Protein AF-A0A9N9C0D6-F1 (afdb_monomer_lite)

Sequence (214 aa):
MVAKKFHIIDWKEDDIALFKKLLDPFISFIRFYEISRDEFYFYIRPYKKVIPENLYEDLMAYFMVNILNPRISRLPSRNRSIVRIDSIIIKGDNAAIISDWIEKRTTSSFSEKPLYQFILTYRATRDGFFNYNRFINKNSNGAILGLIKVANSEKIIGGYNPLGWKAVNNYNDNYAFNNHGSFGAPSPSGFSFGANNNHAFNNRGPSFAMGAYL

Secondary structure (DSSP, 8-state):
-------GGG--HHHHHHHHHHHHHHHTT--GGGS-HHHIIIIIGGGTTTS-HHHHHHHHHHHHS-----SSPPPPPS-------S-SS--HHHHHHHHHHHTT--SS---SS-SS-------HHHH-SS-HHHHHHHHSSS-EEEEEEPTTSS-EEEEEESS---B---TTGGGS-----------TT-EEE--S--EEETTTEEEETTTEE-

pLDDT: mean 72.97, std 19.36, range [32.03, 95.25]

Organism: NCBI:txid1348616

Foldseek 3Di:
DDPPPDQPVPDDPVRLVVVLVVCVVVPVVDQLVVDALVCCVPPVLSNCSSDDVLVNVLSCCCNPVVPLARPDDGDQDPPLPFPDDPDPLDTQLVQQVVQCLVVVNDDRQRDSGHPDHDHDQDDCVVHNVQPQVSQCVRFVAAKDWDWDQDPPDSAIETEIDGGTEDADPDPVVQPPDADDDQRDDDDPRRYHYAAGDWYQYNPFGIDGDPDRTD

Structure (mmCIF, N/CA/C/O backbone):
data_AF-A0A9N9C0D6-F1
#
_entry.id   AF-A0A9N9C0D6-F1
#
loop_
_atom_site.group_PDB
_atom_site.id
_atom_site.type_symbol
_atom_site.label_atom_id
_atom_site.label_alt_id
_atom_site.label_comp_id
_atom_site.label_asym_id
_atom_site.label_entity_id
_atom_site.label_seq_id
_atom_site.pdbx_PDB_ins_code
_atom_site.Cartn_x
_atom_site.Cartn_y
_atom_site.Cartn_z
_atom_site.occupancy
_atom_site.B_iso_or_equiv
_atom_site.auth_seq_id
_atom_site.auth_comp_id
_atom_site.auth_asym_id
_atom_site.auth_atom_id
_atom_site.pdbx_PDB_model_num
ATOM 1 N N . MET A 1 1 ? -38.924 14.453 15.115 1.00 33.59 1 MET A N 1
ATOM 2 C CA . MET A 1 1 ? -38.539 13.521 16.197 1.00 33.59 1 MET A CA 1
ATOM 3 C C . MET A 1 1 ? -37.040 13.689 16.413 1.00 33.59 1 MET A C 1
ATOM 5 O O . MET A 1 1 ? -36.270 13.295 15.550 1.00 33.59 1 MET A O 1
ATOM 9 N N . VAL A 1 2 ? -36.621 14.404 17.459 1.00 32.03 2 VAL A N 1
ATOM 10 C CA . VAL A 1 2 ? -35.190 14.606 17.750 1.00 32.03 2 VAL A CA 1
ATOM 11 C C . VAL A 1 2 ? -34.680 13.309 18.371 1.00 32.03 2 VAL A C 1
ATOM 13 O O . VAL A 1 2 ? -35.143 12.927 19.444 1.00 32.03 2 VAL A O 1
ATOM 16 N N . ALA A 1 3 ? -33.785 12.599 17.684 1.00 37.09 3 ALA A N 1
ATOM 17 C CA . ALA A 1 3 ? -33.127 11.434 18.259 1.00 37.09 3 ALA A CA 1
ATOM 18 C C . ALA A 1 3 ? -32.342 11.891 19.497 1.00 37.09 3 ALA A C 1
ATOM 20 O O . ALA A 1 3 ? -31.404 12.683 19.385 1.00 37.09 3 ALA A O 1
ATOM 21 N N . LYS A 1 4 ? -32.744 11.430 20.686 1.00 43.16 4 LYS A N 1
ATOM 22 C CA . LYS A 1 4 ? -31.932 11.581 21.896 1.00 43.16 4 LYS A CA 1
ATOM 23 C C . LYS A 1 4 ? -30.574 10.935 21.613 1.00 43.16 4 LYS A C 1
ATOM 25 O O . LYS A 1 4 ? -30.507 9.738 21.345 1.00 43.16 4 LYS A O 1
ATOM 30 N N . LYS A 1 5 ? -29.497 11.723 21.654 1.00 52.62 5 LYS A N 1
ATOM 31 C CA . LYS A 1 5 ? -28.135 11.185 21.741 1.00 52.62 5 LYS A CA 1
ATOM 32 C C . LYS A 1 5 ? -28.019 10.515 23.107 1.00 52.62 5 LYS A C 1
ATOM 34 O O . LYS A 1 5 ? -27.862 11.197 24.111 1.00 52.62 5 LYS A O 1
ATOM 39 N N . PHE A 1 6 ? -28.172 9.197 23.149 1.00 55.91 6 PHE A N 1
ATOM 40 C CA . PHE A 1 6 ? -27.895 8.426 24.353 1.00 55.91 6 PHE A CA 1
ATOM 41 C C . PHE A 1 6 ? -26.380 8.398 24.552 1.00 55.91 6 PHE A C 1
ATOM 43 O O . PHE A 1 6 ? -25.651 7.876 23.708 1.00 55.91 6 PHE A O 1
ATOM 50 N N . HIS A 1 7 ? -25.902 9.012 25.633 1.00 68.25 7 HIS A N 1
ATOM 51 C CA . HIS A 1 7 ? -24.505 8.923 26.027 1.00 68.25 7 HIS A CA 1
ATOM 52 C C . HIS A 1 7 ? -24.311 7.635 26.828 1.00 68.25 7 HIS A C 1
ATOM 54 O O . HIS A 1 7 ? -25.059 7.354 27.757 1.00 68.25 7 HIS A O 1
ATOM 60 N N . ILE A 1 8 ? -23.277 6.857 26.503 1.00 72.81 8 ILE A N 1
ATOM 61 C CA . ILE A 1 8 ? -22.935 5.613 27.220 1.00 72.81 8 ILE A CA 1
ATOM 62 C C . ILE A 1 8 ? -22.661 5.816 28.722 1.00 72.81 8 ILE A C 1
ATOM 64 O O . ILE A 1 8 ? -22.655 4.863 29.493 1.00 72.81 8 ILE A O 1
ATOM 68 N N . ILE A 1 9 ? -22.442 7.064 29.145 1.00 73.12 9 ILE A N 1
ATOM 69 C CA . ILE A 1 9 ? -22.280 7.457 30.550 1.00 73.12 9 ILE A CA 1
ATOM 70 C C . ILE A 1 9 ? -23.573 7.206 31.346 1.00 73.12 9 ILE A C 1
ATOM 72 O O . ILE A 1 9 ? -23.499 6.930 32.539 1.00 73.12 9 ILE A O 1
ATOM 76 N N . ASP A 1 10 ? -24.731 7.227 30.681 1.00 83.88 10 ASP A N 1
ATOM 77 C CA . ASP A 1 10 ? -26.046 7.059 31.307 1.00 83.88 10 ASP A CA 1
ATOM 78 C C . ASP A 1 10 ? -26.495 5.586 31.380 1.00 83.88 10 ASP A C 1
ATOM 80 O O . ASP A 1 10 ? -27.598 5.293 31.843 1.00 83.88 10 ASP A O 1
ATOM 84 N N . TRP A 1 11 ? -25.680 4.649 30.881 1.00 84.94 11 TRP A N 1
ATOM 85 C CA . TRP A 1 11 ? -26.028 3.227 30.816 1.00 84.94 11 TRP A CA 1
ATOM 86 C C . TRP A 1 11 ? -25.729 2.516 32.134 1.00 84.94 11 TRP A C 1
ATOM 88 O O . TRP A 1 11 ? -24.676 2.726 32.743 1.00 84.94 11 TRP A O 1
ATOM 98 N N . LYS A 1 12 ? -26.635 1.626 32.555 1.00 90.50 12 LYS A N 1
ATOM 99 C CA . LYS A 1 12 ? -26.401 0.761 33.717 1.00 90.50 12 LYS A CA 1
ATOM 100 C C . LYS A 1 12 ? -25.392 -0.333 33.365 1.00 90.50 12 LYS A C 1
ATOM 102 O O . LYS A 1 12 ? -25.160 -0.630 32.193 1.00 90.50 12 LYS A O 1
ATOM 107 N N . GLU A 1 13 ? -24.806 -0.965 34.380 1.00 91.19 13 GLU A N 1
ATOM 108 C CA . GLU A 1 13 ? -23.853 -2.066 34.169 1.00 91.19 13 GLU A CA 1
ATOM 109 C C . GLU A 1 13 ? -24.461 -3.215 33.354 1.00 91.19 13 GLU A C 1
ATOM 111 O O . GLU A 1 13 ? -23.807 -3.719 32.440 1.00 91.19 13 GLU A O 1
ATOM 116 N N . ASP A 1 14 ? -25.732 -3.548 33.601 1.00 92.44 14 ASP A N 1
ATOM 117 C CA . ASP A 1 14 ? -26.467 -4.570 32.846 1.00 92.44 14 ASP A CA 1
ATOM 118 C C . ASP A 1 14 ? -26.608 -4.212 31.359 1.00 92.44 14 ASP A C 1
ATOM 120 O O . ASP A 1 14 ? -26.429 -5.070 30.492 1.00 92.44 14 ASP A O 1
ATOM 124 N N . ASP A 1 15 ? -26.863 -2.937 31.045 1.00 92.38 15 ASP A N 1
ATOM 125 C CA . ASP A 1 15 ? -26.981 -2.453 29.665 1.00 92.38 15 ASP A CA 1
ATOM 126 C C . ASP A 1 15 ? -25.631 -2.551 28.938 1.00 92.38 15 ASP A C 1
ATOM 128 O O . ASP A 1 15 ? -25.555 -2.996 27.790 1.00 92.38 15 ASP A O 1
ATOM 132 N N . ILE A 1 16 ? -24.541 -2.188 29.626 1.00 91.62 16 ILE A N 1
ATOM 133 C CA . ILE A 1 16 ? -23.172 -2.307 29.104 1.00 91.62 16 ILE A CA 1
ATOM 134 C C . ILE A 1 16 ? -22.826 -3.778 28.853 1.00 91.62 16 ILE A C 1
ATOM 136 O O . ILE A 1 16 ? -22.275 -4.105 27.798 1.00 91.62 16 ILE A O 1
ATOM 140 N N . ALA A 1 17 ? -23.154 -4.671 29.790 1.00 93.50 17 ALA A N 1
ATOM 141 C CA . ALA A 1 17 ? -22.897 -6.103 29.666 1.00 93.50 17 ALA A CA 1
ATOM 142 C C . ALA A 1 17 ? -23.685 -6.725 28.502 1.00 93.50 17 ALA A C 1
ATOM 144 O O . ALA A 1 17 ? -23.120 -7.478 27.701 1.00 93.50 17 ALA A O 1
ATOM 145 N N . LEU A 1 18 ? -24.965 -6.366 28.364 1.00 94.56 18 LEU A N 1
ATOM 146 C CA . LEU A 1 18 ? -25.809 -6.801 27.255 1.00 94.56 18 LEU A CA 1
ATOM 147 C C . LEU A 1 18 ? -25.247 -6.321 25.914 1.00 94.56 18 LEU A C 1
ATOM 149 O O . LEU A 1 18 ? -25.089 -7.118 24.989 1.00 94.56 18 LEU A O 1
ATOM 153 N N . PHE A 1 19 ? -24.894 -5.040 25.812 1.00 93.75 19 PHE A N 1
ATOM 154 C CA . PHE A 1 19 ? -24.349 -4.482 24.580 1.00 93.75 19 PHE A CA 1
ATOM 155 C C . PHE A 1 19 ? -22.998 -5.097 24.211 1.00 93.75 19 PHE A C 1
ATOM 157 O O . PHE A 1 19 ? -22.776 -5.432 23.050 1.00 93.75 19 PHE A O 1
ATOM 164 N N . LYS A 1 20 ? -22.121 -5.330 25.193 1.00 94.12 20 LYS A N 1
ATOM 165 C CA . LYS A 1 20 ? -20.852 -6.037 24.988 1.00 94.12 20 LYS A CA 1
ATOM 166 C C . LYS A 1 20 ? -21.072 -7.425 24.398 1.00 94.12 20 LYS A C 1
ATOM 168 O O . LYS A 1 20 ? -20.448 -7.758 23.397 1.00 94.12 20 LYS A O 1
ATOM 173 N N . LYS A 1 21 ? -22.006 -8.197 24.959 1.00 95.25 21 LYS A N 1
ATOM 174 C CA . LYS A 1 21 ? -22.367 -9.526 24.447 1.00 95.25 21 LYS A CA 1
ATOM 175 C C . LYS A 1 21 ? -22.903 -9.474 23.012 1.00 95.25 21 LYS A C 1
ATOM 177 O O . LYS A 1 21 ? -22.619 -10.372 22.228 1.00 95.25 21 LYS A O 1
ATOM 182 N N . LEU A 1 22 ? -23.677 -8.442 22.673 1.00 95.19 22 LEU A N 1
ATOM 183 C CA . LEU A 1 22 ? -24.216 -8.256 21.324 1.00 95.19 22 LEU A CA 1
ATOM 184 C C . LEU A 1 22 ? -23.149 -7.821 20.315 1.00 95.19 22 LEU A C 1
ATOM 186 O O . LEU A 1 22 ? -23.219 -8.229 19.160 1.00 95.19 22 LEU A O 1
ATOM 190 N N . LEU A 1 23 ? -22.182 -7.000 20.731 1.00 93.44 23 LEU A N 1
ATOM 191 C CA . LEU A 1 23 ? -21.136 -6.477 19.856 1.00 93.44 23 LEU A CA 1
ATOM 192 C C . LEU A 1 23 ? -20.034 -7.506 19.581 1.00 93.44 23 LEU A C 1
ATOM 194 O O . LEU A 1 23 ? -19.507 -7.521 18.472 1.00 93.44 23 LEU A O 1
ATOM 198 N N . ASP A 1 24 ? -19.703 -8.356 20.558 1.00 91.62 24 ASP A N 1
ATOM 199 C CA . ASP A 1 24 ? -18.562 -9.284 20.522 1.00 91.62 24 ASP A CA 1
ATOM 200 C C . ASP A 1 24 ? -18.429 -10.090 19.209 1.00 91.62 24 ASP A C 1
ATOM 202 O O . ASP A 1 24 ? -17.358 -10.036 18.595 1.00 91.62 24 ASP A O 1
ATOM 206 N N . PRO A 1 25 ? -19.499 -10.710 18.659 1.00 93.88 25 PRO A N 1
ATOM 207 C CA . PRO A 1 25 ? -19.409 -11.458 17.401 1.00 93.88 25 PRO A CA 1
ATOM 208 C C . PRO A 1 25 ? -19.059 -10.587 16.189 1.00 93.88 25 PRO A C 1
ATOM 210 O O . PRO A 1 25 ? -18.582 -11.097 15.177 1.00 93.88 25 PRO A O 1
ATOM 213 N N . PHE A 1 26 ? -19.314 -9.279 16.265 1.00 91.94 26 PHE A N 1
ATOM 214 C CA . PHE A 1 26 ? -19.109 -8.336 15.170 1.00 91.94 26 PHE A CA 1
ATOM 215 C C . PHE A 1 26 ? -17.749 -7.641 15.215 1.00 91.94 26 PHE A C 1
ATOM 217 O O . PHE A 1 26 ? -17.306 -7.134 14.184 1.00 91.94 26 PHE A O 1
ATOM 224 N N . ILE A 1 27 ? -17.069 -7.633 16.368 1.00 90.25 27 ILE A N 1
ATOM 225 C CA . ILE A 1 27 ? -15.804 -6.906 16.568 1.00 90.25 27 ILE A CA 1
ATOM 226 C C . ILE A 1 27 ? -14.760 -7.307 15.526 1.00 90.25 27 ILE A C 1
ATOM 228 O O . ILE A 1 27 ? -14.128 -6.444 14.918 1.00 90.25 27 ILE A O 1
ATOM 232 N N . SER A 1 28 ? -14.633 -8.606 15.256 1.00 87.56 28 SER A N 1
ATOM 233 C CA . SER A 1 28 ? -13.674 -9.155 14.292 1.00 87.56 28 SER A CA 1
ATOM 234 C C . SER A 1 28 ? -13.950 -8.769 12.834 1.00 87.56 28 SER A C 1
ATOM 236 O O . SER A 1 28 ? -13.087 -8.981 11.987 1.00 87.56 28 SER A O 1
ATOM 238 N N . PHE A 1 29 ? -15.117 -8.193 12.520 1.00 86.88 29 PHE A N 1
ATOM 239 C CA . PHE A 1 29 ? -15.499 -7.760 11.170 1.00 86.88 29 PHE A CA 1
ATOM 240 C C . PHE A 1 29 ? -15.396 -6.239 10.956 1.00 86.88 29 PHE A C 1
ATOM 242 O O . PHE A 1 29 ? -15.560 -5.760 9.819 1.00 86.88 29 PHE A O 1
ATOM 249 N N . ILE A 1 30 ? -15.125 -5.478 12.023 1.00 88.88 30 ILE A N 1
ATOM 250 C CA . ILE A 1 30 ? -14.995 -4.019 11.997 1.00 88.88 30 ILE A CA 1
ATOM 251 C C . ILE A 1 30 ? -13.554 -3.640 11.637 1.00 88.88 30 ILE A C 1
ATOM 253 O O . ILE A 1 30 ? -12.586 -4.081 12.252 1.00 88.88 30 ILE A O 1
ATOM 257 N N . ARG A 1 31 ? -13.398 -2.774 10.633 1.00 87.38 31 ARG A N 1
ATOM 258 C CA . ARG A 1 31 ? -12.103 -2.212 10.222 1.00 87.38 31 ARG A CA 1
ATOM 259 C C . ARG A 1 31 ? -11.783 -0.979 11.048 1.00 87.38 31 ARG A C 1
ATOM 261 O O . ARG A 1 31 ? -11.834 0.138 10.549 1.00 87.38 31 ARG A O 1
ATOM 268 N N . PHE A 1 32 ? -11.470 -1.179 12.324 1.00 89.06 32 PHE A N 1
ATOM 269 C CA . PHE A 1 32 ? -11.226 -0.061 13.236 1.00 89.06 32 PHE A CA 1
ATOM 270 C C . PHE A 1 32 ? -10.137 0.898 12.737 1.00 89.06 32 PHE A C 1
ATOM 272 O O . PHE A 1 32 ? -10.256 2.100 12.921 1.00 89.06 32 PHE A O 1
ATOM 279 N N . TYR A 1 33 ? -9.116 0.382 12.050 1.00 84.31 33 TYR A N 1
ATOM 280 C CA . TYR A 1 33 ? -7.992 1.172 11.540 1.00 84.31 33 TYR A CA 1
ATOM 281 C C . TYR A 1 33 ? -8.287 1.992 10.272 1.00 84.31 33 TYR A C 1
ATOM 283 O O . TYR A 1 33 ? -7.439 2.791 9.875 1.00 84.31 33 TYR A O 1
ATOM 291 N N . GLU A 1 34 ? -9.443 1.785 9.634 1.00 82.88 34 GLU A N 1
ATOM 292 C CA . GLU A 1 34 ? -9.929 2.598 8.502 1.00 82.88 34 GLU A CA 1
ATOM 293 C C . GLU A 1 34 ? -10.809 3.764 8.955 1.00 82.88 34 GLU A C 1
ATOM 295 O O . GLU A 1 34 ? -11.150 4.635 8.159 1.00 82.88 34 GLU A O 1
ATOM 300 N N . ILE A 1 35 ? -11.186 3.781 10.231 1.00 86.81 35 ILE A N 1
ATOM 301 C CA . ILE A 1 35 ? -11.983 4.853 10.810 1.00 86.81 35 ILE A CA 1
ATOM 302 C C . ILE A 1 35 ? -11.080 6.075 11.003 1.00 86.81 35 ILE A C 1
ATOM 304 O O . ILE A 1 35 ? -9.899 5.939 11.329 1.00 86.81 35 ILE A O 1
ATOM 308 N N . SER A 1 36 ? -11.603 7.280 10.775 1.00 83.88 36 SER A N 1
ATOM 309 C CA . SER A 1 36 ? -10.823 8.505 10.976 1.00 83.88 36 SER A CA 1
ATOM 310 C C . SER A 1 36 ? -10.518 8.754 12.461 1.00 83.88 36 SER A C 1
ATOM 312 O O . SER A 1 36 ? -11.202 8.246 13.351 1.00 83.88 36 SER A O 1
ATOM 314 N N . ARG A 1 37 ? -9.496 9.574 12.756 1.00 85.62 37 ARG A N 1
ATOM 315 C CA . ARG A 1 37 ? -9.179 9.979 14.142 1.00 85.62 37 ARG A CA 1
ATOM 316 C C . ARG A 1 37 ? -10.370 10.644 14.831 1.00 85.62 37 ARG A C 1
ATOM 318 O O . ARG A 1 37 ? -10.623 10.357 15.999 1.00 85.62 37 ARG A O 1
ATOM 325 N N . ASP A 1 38 ? -11.099 11.488 14.106 1.00 85.69 38 ASP A N 1
ATOM 326 C CA . ASP A 1 38 ? -12.261 12.202 14.633 1.00 85.69 38 ASP A CA 1
ATOM 327 C C . ASP A 1 38 ? -13.384 11.221 14.972 1.00 85.69 38 ASP A C 1
ATOM 329 O O . ASP A 1 38 ? -13.923 11.240 16.078 1.00 85.69 38 ASP A O 1
ATOM 333 N N . GLU A 1 39 ? -13.688 10.295 14.063 1.00 89.38 39 GLU A N 1
ATOM 334 C CA . GLU A 1 39 ? -14.694 9.264 14.308 1.00 89.38 39 GLU A CA 1
ATOM 335 C C . GLU A 1 39 ? -14.291 8.326 15.448 1.00 89.38 39 GLU A C 1
ATOM 337 O O . GLU A 1 39 ? -15.125 7.987 16.289 1.00 89.38 39 GLU A O 1
ATOM 342 N N . PHE A 1 40 ? -13.015 7.942 15.538 1.00 91.94 40 PHE A N 1
ATOM 343 C CA . PHE A 1 40 ? -12.518 7.187 16.682 1.00 91.94 40 PHE A CA 1
ATOM 344 C C . PHE A 1 40 ? -12.749 7.960 17.987 1.00 91.94 40 PHE A C 1
ATOM 346 O O . PHE A 1 40 ? -13.308 7.409 18.937 1.00 91.94 40 PHE A O 1
ATOM 353 N N . TYR A 1 41 ? -12.370 9.239 18.032 1.00 90.31 41 TYR A N 1
ATOM 354 C CA . TYR A 1 41 ? -12.479 10.067 19.231 1.00 90.31 41 TYR A CA 1
ATOM 355 C C . TYR A 1 41 ? -13.931 10.275 19.677 1.00 90.31 41 TYR A C 1
ATOM 357 O O . TYR A 1 41 ? -14.232 10.154 20.868 1.00 90.31 41 TYR A O 1
ATOM 365 N N . PHE A 1 42 ? -14.835 10.566 18.741 1.00 89.81 42 PHE A N 1
ATOM 366 C CA . PHE A 1 42 ? -16.227 10.885 19.058 1.00 89.81 42 PHE A CA 1
ATOM 367 C C . PHE A 1 42 ? -17.133 9.658 19.182 1.00 89.81 42 PHE A C 1
ATOM 369 O O . PHE A 1 42 ? -18.081 9.699 19.968 1.00 89.81 42 PHE A O 1
ATOM 376 N N . TYR A 1 43 ? -16.865 8.575 18.446 1.00 90.38 43 TYR A N 1
ATOM 377 C CA . TYR A 1 43 ? -17.802 7.452 18.321 1.00 90.38 43 TYR A CA 1
ATOM 378 C C . TYR A 1 43 ? -17.285 6.120 18.856 1.00 90.38 43 TYR A C 1
ATOM 380 O O . TYR A 1 43 ? -18.109 5.278 19.193 1.00 90.38 43 TYR A O 1
ATOM 388 N N . ILE A 1 44 ? -15.971 5.910 18.978 1.00 92.12 44 ILE A N 1
ATOM 389 C CA . ILE A 1 44 ? -15.415 4.630 19.462 1.00 92.12 44 ILE A CA 1
ATOM 390 C C . ILE A 1 44 ? -14.876 4.763 20.879 1.00 92.12 44 ILE A C 1
ATOM 392 O O . ILE A 1 44 ? -15.236 3.979 21.754 1.00 92.12 44 ILE A O 1
ATOM 396 N N . ARG A 1 45 ? -14.058 5.789 21.129 1.00 92.12 45 ARG A N 1
ATOM 397 C CA . ARG A 1 45 ? -13.426 6.059 22.425 1.00 92.12 45 ARG A CA 1
ATOM 398 C C . ARG A 1 45 ? -14.413 6.049 23.606 1.00 92.12 45 ARG A C 1
ATOM 400 O O . ARG A 1 45 ? -14.068 5.461 24.632 1.00 92.12 45 ARG A O 1
ATOM 407 N N . PRO A 1 46 ? -15.637 6.617 23.511 1.00 91.62 46 PRO A N 1
ATOM 408 C CA . PRO A 1 46 ? -16.600 6.555 24.614 1.00 91.62 46 PRO A CA 1
ATOM 409 C C . PRO A 1 46 ? -16.983 5.122 25.019 1.00 91.62 46 PRO A C 1
ATOM 411 O O . PRO A 1 46 ? -17.308 4.877 26.177 1.00 91.62 46 PRO A O 1
ATOM 414 N N . TYR A 1 47 ? -16.890 4.161 24.097 1.00 90.88 47 TYR A N 1
ATOM 415 C CA . TYR A 1 47 ? -17.279 2.764 24.288 1.00 90.88 47 TYR A CA 1
ATOM 416 C C . TYR A 1 47 ? -16.149 1.876 24.830 1.00 90.88 47 TYR A C 1
ATOM 418 O O . TYR A 1 47 ? -16.231 0.653 24.707 1.00 90.88 47 TYR A O 1
ATOM 426 N N . LYS A 1 48 ? -15.125 2.451 25.490 1.00 92.00 48 LYS A N 1
ATOM 427 C CA . LYS A 1 48 ? -14.004 1.701 26.100 1.00 92.00 48 LYS A CA 1
ATOM 428 C C . LYS A 1 48 ? -14.466 0.462 26.878 1.00 92.00 48 LYS A C 1
ATOM 430 O O . LYS A 1 48 ? -13.898 -0.605 26.712 1.00 92.00 48 LYS A O 1
ATOM 435 N N . LYS A 1 49 ? -15.519 0.588 27.695 1.00 91.06 49 LYS A N 1
ATOM 436 C CA . LYS A 1 49 ? -16.023 -0.501 28.560 1.00 91.06 49 LYS A CA 1
ATOM 437 C C . LYS A 1 49 ? -16.560 -1.721 27.790 1.00 91.06 49 LYS A C 1
ATOM 439 O O . LYS A 1 49 ? -16.683 -2.804 28.357 1.00 91.06 49 LYS A O 1
ATOM 444 N N . VAL A 1 50 ? -16.915 -1.534 26.521 1.00 92.81 50 VAL A N 1
ATOM 445 C CA . VAL A 1 50 ? -17.545 -2.544 25.660 1.00 92.81 50 VAL A CA 1
ATOM 446 C C . VAL A 1 50 ? -16.491 -3.251 24.807 1.00 92.81 50 VAL A C 1
ATOM 448 O O . VAL A 1 50 ? -16.576 -4.456 24.587 1.00 92.81 50 VAL A O 1
ATOM 451 N N . ILE A 1 51 ? -15.484 -2.510 24.347 1.00 92.12 51 ILE A N 1
ATOM 452 C CA . ILE A 1 51 ? -14.420 -3.008 23.472 1.00 92.12 51 ILE A CA 1
ATOM 453 C C . ILE A 1 51 ? -13.431 -3.861 24.296 1.00 92.12 51 ILE A C 1
ATOM 455 O O . ILE A 1 51 ? -13.108 -3.490 25.423 1.00 92.12 51 ILE A O 1
ATOM 459 N N . PRO A 1 52 ? -12.932 -5.000 23.773 1.00 92.44 52 PRO A N 1
ATOM 460 C CA . PRO A 1 52 ? -11.862 -5.767 24.403 1.00 92.44 52 PRO A CA 1
ATOM 461 C C . PRO A 1 52 ? -10.657 -4.881 24.736 1.00 92.44 52 PRO A C 1
ATOM 463 O O . PRO A 1 52 ? -10.192 -4.129 23.882 1.00 92.44 52 PRO A O 1
ATOM 466 N N . GLU A 1 53 ? -10.141 -4.973 25.964 1.00 92.00 53 GLU A N 1
ATOM 467 C CA . GLU A 1 53 ? -9.109 -4.049 26.467 1.00 92.00 53 GLU A CA 1
ATOM 468 C C . GLU A 1 53 ? -7.851 -4.058 25.586 1.00 92.00 53 GLU A C 1
ATOM 470 O O . GLU A 1 53 ? -7.320 -3.006 25.247 1.00 92.00 53 GLU A O 1
ATOM 475 N N . ASN A 1 54 ? -7.417 -5.239 25.132 1.00 90.81 54 ASN A N 1
ATOM 476 C CA . ASN A 1 54 ? -6.275 -5.377 24.225 1.00 90.81 54 ASN A CA 1
ATOM 477 C C . ASN A 1 54 ? -6.478 -4.626 22.900 1.00 90.81 54 ASN A C 1
ATOM 479 O O . ASN A 1 54 ? -5.558 -3.975 22.416 1.00 90.81 54 ASN A O 1
ATOM 483 N N . LEU A 1 55 ? -7.683 -4.699 22.332 1.00 91.62 55 LEU A N 1
ATOM 484 C CA . LEU A 1 55 ? -8.042 -3.979 21.119 1.00 91.62 55 LEU A CA 1
ATOM 485 C C . LEU A 1 55 ? -8.127 -2.480 21.372 1.00 91.62 55 LEU A C 1
ATOM 487 O O . LEU A 1 55 ? -7.621 -1.699 20.574 1.00 91.62 55 LEU A O 1
ATOM 491 N N . TYR A 1 56 ? -8.733 -2.068 22.480 1.00 92.75 56 TYR A N 1
ATOM 492 C CA . TYR A 1 56 ? -8.856 -0.657 22.810 1.00 92.75 56 TYR A CA 1
ATOM 493 C C . TYR A 1 56 ? -7.487 0.019 22.972 1.00 92.75 56 TYR A C 1
ATOM 495 O O . TYR A 1 56 ? -7.266 1.087 22.401 1.00 92.75 56 TYR A O 1
ATOM 503 N N . GLU A 1 57 ? -6.558 -0.608 23.696 1.00 90.56 57 GLU A N 1
ATOM 504 C CA . GLU A 1 57 ? -5.206 -0.075 23.895 1.00 90.56 57 GLU A CA 1
ATOM 505 C C . GLU A 1 57 ? -4.416 -0.003 22.575 1.00 90.56 57 GLU A C 1
ATOM 507 O O . GLU A 1 57 ? -3.768 1.008 22.295 1.00 90.56 57 GLU A O 1
ATOM 512 N N . ASP A 1 58 ? -4.548 -1.006 21.703 1.00 89.44 58 ASP A N 1
ATOM 513 C CA . ASP A 1 58 ? -3.965 -0.976 20.356 1.00 89.44 58 ASP A CA 1
ATOM 514 C C . ASP A 1 58 ? -4.532 0.170 19.495 1.00 89.44 58 ASP A C 1
ATOM 516 O O . ASP A 1 58 ? -3.787 0.851 18.783 1.00 89.44 58 ASP A O 1
ATOM 520 N N . LEU A 1 59 ? -5.847 0.414 19.553 1.00 90.75 59 LEU A N 1
ATOM 521 C CA . LEU A 1 59 ? -6.486 1.518 18.829 1.00 90.75 59 LEU A CA 1
ATOM 522 C C . LEU A 1 59 ? -6.066 2.879 19.382 1.00 90.75 59 LEU A C 1
ATOM 524 O O . LEU A 1 59 ? -5.791 3.799 18.613 1.00 90.75 59 LEU A O 1
ATOM 528 N N . MET A 1 60 ? -5.963 3.009 20.703 1.00 90.94 60 MET A N 1
ATOM 529 C CA . MET A 1 60 ? -5.453 4.216 21.347 1.00 90.94 60 MET A CA 1
ATOM 530 C C . MET A 1 60 ? -4.016 4.522 20.914 1.00 90.94 60 MET A C 1
ATOM 532 O O . MET A 1 60 ? -3.721 5.660 20.541 1.00 90.94 60 MET A O 1
ATOM 536 N N . ALA A 1 61 ? -3.141 3.515 20.899 1.00 87.44 61 ALA A N 1
ATOM 537 C CA . ALA A 1 61 ? -1.769 3.645 20.415 1.00 87.44 61 ALA A CA 1
ATOM 538 C C . ALA A 1 61 ? -1.719 4.093 18.943 1.00 87.44 61 ALA A C 1
ATOM 540 O O . ALA A 1 61 ? -0.960 5.002 18.593 1.00 87.44 61 ALA A O 1
ATOM 541 N N . TYR A 1 62 ? -2.567 3.509 18.093 1.00 85.62 62 TYR A N 1
ATOM 542 C CA . TYR A 1 62 ? -2.669 3.874 16.681 1.00 85.62 62 TYR A CA 1
ATOM 543 C C . TYR A 1 62 ? -3.151 5.319 16.477 1.00 85.62 62 TYR A C 1
ATOM 545 O O . TYR A 1 62 ? -2.511 6.088 15.760 1.00 85.62 62 TYR A O 1
ATOM 553 N N . PHE A 1 63 ? -4.251 5.719 17.120 1.00 86.88 63 PHE A N 1
ATOM 554 C CA . PHE A 1 63 ? -4.886 7.014 16.860 1.00 86.88 63 PHE A CA 1
ATOM 555 C C . PHE A 1 63 ? -4.253 8.197 17.601 1.00 86.88 63 PHE A C 1
ATOM 557 O O . PHE A 1 63 ? -4.253 9.300 17.054 1.00 86.88 63 PHE A O 1
ATOM 564 N N . MET A 1 64 ? -3.716 7.991 18.810 1.00 84.25 64 MET A N 1
ATOM 565 C CA . MET A 1 64 ? -3.186 9.079 19.650 1.00 84.25 64 MET A CA 1
ATOM 566 C C . MET A 1 64 ? -1.665 9.187 19.615 1.00 84.25 64 MET A C 1
ATOM 568 O O . MET A 1 64 ? -1.131 10.292 19.614 1.00 84.25 64 MET A O 1
ATOM 572 N N . VAL A 1 65 ? -0.964 8.051 19.585 1.00 79.00 65 VAL A N 1
ATOM 573 C CA . VAL A 1 65 ? 0.510 8.009 19.609 1.00 79.00 65 VAL A CA 1
ATOM 574 C C . VAL A 1 65 ? 1.085 7.841 18.197 1.00 79.00 65 VAL A C 1
ATOM 576 O O . VAL A 1 65 ? 2.283 8.005 17.989 1.00 79.00 65 VAL A O 1
ATOM 579 N N . ASN A 1 66 ? 0.231 7.566 17.202 1.00 70.44 66 ASN A N 1
ATOM 580 C CA . ASN A 1 66 ? 0.625 7.282 15.821 1.00 70.44 66 ASN A CA 1
ATOM 581 C C . ASN A 1 66 ? 1.569 6.068 15.722 1.00 70.44 66 ASN A C 1
ATOM 583 O O . ASN A 1 66 ? 2.448 6.018 14.860 1.00 70.44 66 ASN A O 1
ATOM 587 N N . ILE A 1 67 ? 1.396 5.084 16.615 1.00 70.88 67 ILE A N 1
ATOM 588 C CA . ILE A 1 67 ? 2.122 3.815 16.550 1.00 70.88 67 ILE A CA 1
ATOM 589 C C . ILE A 1 67 ? 1.509 2.993 15.418 1.00 70.88 67 ILE A C 1
ATOM 591 O O . ILE A 1 67 ? 0.387 2.501 15.510 1.00 70.88 67 ILE A O 1
ATOM 595 N N . LEU A 1 68 ? 2.263 2.849 14.332 1.00 61.72 68 LEU A N 1
ATOM 596 C CA . LEU A 1 68 ? 1.795 2.211 13.099 1.00 61.72 68 LEU A CA 1
ATOM 597 C C . LEU A 1 68 ? 1.812 0.675 13.152 1.00 61.72 68 LEU A C 1
ATOM 599 O O . LEU A 1 68 ? 1.334 0.045 12.213 1.00 61.72 68 LEU A O 1
ATOM 603 N N . ASN A 1 69 ? 2.313 0.091 14.251 1.00 62.72 69 ASN A N 1
ATOM 604 C CA . ASN A 1 69 ? 2.435 -1.351 14.500 1.00 62.72 69 ASN A CA 1
ATOM 605 C C . ASN A 1 69 ? 1.353 -1.856 15.472 1.00 62.72 69 ASN A C 1
ATOM 607 O O . ASN A 1 69 ? 1.675 -2.093 16.639 1.00 62.72 69 ASN A O 1
ATOM 611 N N . PRO A 1 70 ? 0.087 -2.024 15.044 1.00 63.88 70 PRO A N 1
ATOM 612 C CA . PRO A 1 70 ? -0.908 -2.667 15.891 1.00 63.88 70 PRO A CA 1
ATOM 613 C C . PRO A 1 70 ? -0.516 -4.125 16.153 1.00 63.88 70 PRO A C 1
ATOM 615 O O . PRO A 1 70 ? -0.010 -4.814 15.264 1.00 63.88 70 PRO A O 1
ATOM 618 N N . ARG A 1 71 ? -0.736 -4.595 17.383 1.00 63.38 71 ARG A N 1
ATOM 619 C CA . ARG A 1 71 ? -0.488 -5.989 17.778 1.00 63.38 71 ARG A CA 1
ATOM 620 C C . ARG A 1 71 ? -1.571 -6.907 17.210 1.00 63.38 71 ARG A C 1
ATOM 622 O O . ARG A 1 71 ? -1.326 -8.093 17.004 1.00 63.38 71 ARG A O 1
ATOM 629 N N . ILE A 1 72 ? -2.751 -6.355 16.929 1.00 67.75 72 ILE A N 1
ATOM 630 C CA . ILE A 1 72 ? -3.881 -7.040 16.300 1.00 67.75 72 ILE A CA 1
ATOM 631 C C . ILE A 1 72 ? -3.852 -6.867 14.774 1.00 67.75 72 ILE A C 1
ATOM 633 O O . ILE A 1 72 ? -3.612 -5.782 14.241 1.00 67.75 72 ILE A O 1
ATOM 637 N N . SER A 1 73 ? -4.121 -7.965 14.060 1.00 63.19 73 SER A N 1
ATOM 638 C CA . SER A 1 73 ? -4.154 -8.007 12.594 1.00 63.19 73 SER A CA 1
ATOM 639 C C . SER A 1 73 ? -5.184 -7.029 12.015 1.00 63.19 73 SER A C 1
ATOM 641 O O . SER A 1 73 ? -6.350 -7.016 12.414 1.00 63.19 73 SER A O 1
ATOM 643 N N . ARG A 1 74 ? -4.756 -6.220 11.039 1.00 70.62 74 ARG A N 1
ATOM 644 C CA . ARG A 1 74 ? -5.629 -5.296 10.307 1.00 70.62 74 ARG A CA 1
ATOM 645 C C . ARG A 1 74 ? -6.404 -6.070 9.247 1.00 70.62 74 ARG A C 1
ATOM 647 O O . ARG A 1 74 ? -5.814 -6.745 8.403 1.00 70.62 74 ARG A O 1
ATOM 654 N N . LEU A 1 75 ? -7.727 -5.926 9.249 1.00 69.44 75 LEU A N 1
ATOM 655 C CA . LEU A 1 75 ? -8.537 -6.373 8.121 1.00 69.44 75 LEU A CA 1
ATOM 656 C C . LEU A 1 75 ? -8.158 -5.578 6.859 1.00 69.44 75 LEU A C 1
ATOM 658 O O . LEU A 1 75 ? -7.898 -4.380 6.956 1.00 69.44 75 LEU A O 1
ATOM 662 N N . PRO A 1 76 ? -8.163 -6.206 5.673 1.00 63.22 76 PRO A N 1
ATOM 663 C CA . PRO A 1 76 ? -7.866 -5.510 4.428 1.00 63.22 76 PRO A CA 1
ATOM 664 C C . PRO A 1 76 ? -8.989 -4.534 4.066 1.00 63.22 76 PRO A C 1
ATOM 666 O O . PRO A 1 76 ? -10.169 -4.899 4.149 1.00 63.22 76 PRO A O 1
ATOM 669 N N . SER A 1 77 ? -8.632 -3.344 3.582 1.00 64.94 77 SER A N 1
ATOM 670 C CA . SER A 1 77 ? -9.588 -2.316 3.155 1.00 64.94 77 SER A CA 1
ATOM 671 C C . SER A 1 77 ? -10.615 -2.821 2.158 1.00 64.94 77 SER A C 1
ATOM 673 O O . SER A 1 77 ? -10.286 -3.499 1.178 1.00 64.94 77 SER A O 1
ATOM 675 N N . ARG A 1 78 ? -11.895 -2.525 2.441 1.00 63.94 78 ARG A N 1
ATOM 676 C CA . ARG A 1 78 ? -12.992 -2.787 1.486 1.00 63.94 78 ARG A CA 1
ATOM 677 C C . ARG A 1 78 ? -12.951 -1.778 0.350 1.00 63.94 78 ARG A C 1
ATOM 679 O O . ARG A 1 78 ? -13.362 -2.091 -0.763 1.00 63.94 78 ARG A O 1
ATOM 686 N N . ASN A 1 79 ? -12.440 -0.582 0.629 1.00 56.56 79 ASN A N 1
ATOM 687 C CA . ASN A 1 79 ? -12.375 0.517 -0.310 1.00 56.56 79 ASN A CA 1
ATOM 688 C C . ASN A 1 79 ? -11.032 0.487 -1.045 1.00 56.56 79 ASN A C 1
ATOM 690 O O . ASN A 1 79 ? -10.261 1.448 -1.025 1.00 56.56 79 ASN A O 1
ATOM 694 N N . ARG A 1 80 ? -10.754 -0.626 -1.741 1.00 56.47 80 ARG A N 1
ATOM 695 C CA . ARG A 1 80 ? -9.715 -0.623 -2.774 1.00 56.47 80 ARG A CA 1
ATOM 696 C C . ARG A 1 80 ? -10.208 0.263 -3.906 1.00 56.47 80 ARG A C 1
ATOM 698 O O . ARG A 1 80 ? -10.787 -0.207 -4.883 1.00 56.47 80 ARG A O 1
ATOM 705 N N . SER A 1 81 ? -10.006 1.570 -3.763 1.00 55.75 81 SER A N 1
ATOM 706 C CA . SER A 1 81 ? -10.002 2.464 -4.909 1.00 55.75 81 SER A CA 1
ATOM 707 C C . SER A 1 81 ? -9.014 1.841 -5.882 1.00 55.75 81 SER A C 1
ATOM 709 O O . SER A 1 81 ? -7.833 1.721 -5.564 1.00 55.75 81 SER A O 1
ATOM 711 N N . ILE A 1 82 ? -9.515 1.333 -7.009 1.00 62.00 82 ILE A N 1
ATOM 712 C CA . ILE A 1 82 ? -8.667 0.764 -8.049 1.00 62.00 82 ILE A CA 1
ATOM 713 C C . ILE A 1 82 ? -7.830 1.930 -8.554 1.00 62.00 82 ILE A C 1
ATOM 715 O O . ILE A 1 82 ? -8.274 2.699 -9.409 1.00 62.00 82 ILE A O 1
ATOM 719 N N . VAL A 1 83 ? -6.638 2.100 -7.987 1.00 72.12 83 VAL A N 1
ATOM 720 C CA . VAL A 1 83 ? -5.680 3.078 -8.476 1.00 72.12 83 VAL A CA 1
ATOM 721 C C . VAL A 1 83 ? -5.259 2.577 -9.847 1.00 72.12 83 VAL A C 1
ATOM 723 O O . VAL A 1 83 ? -4.518 1.599 -9.983 1.00 72.12 83 VAL A O 1
ATOM 726 N N . ARG A 1 84 ? -5.836 3.197 -10.878 1.00 77.81 84 ARG A N 1
ATOM 727 C CA . ARG A 1 84 ? -5.524 2.895 -12.269 1.00 77.81 84 ARG A CA 1
ATOM 728 C C . ARG A 1 84 ? -4.158 3.487 -12.567 1.00 77.81 84 ARG A C 1
ATOM 730 O O . ARG A 1 84 ? -3.993 4.702 -12.581 1.00 77.81 84 ARG A O 1
ATOM 737 N N . ILE A 1 85 ? -3.196 2.609 -12.797 1.00 86.25 85 ILE A N 1
ATOM 738 C CA . ILE A 1 85 ? -1.880 2.961 -13.317 1.00 86.25 85 ILE A CA 1
ATOM 739 C C . ILE A 1 85 ? -1.810 2.517 -14.776 1.00 86.25 85 ILE A C 1
ATOM 741 O O . ILE A 1 85 ? -2.325 1.451 -15.119 1.00 86.25 85 ILE A O 1
ATOM 745 N N . ASP A 1 86 ? -1.188 3.324 -15.635 1.00 89.56 86 ASP A N 1
ATOM 746 C CA . ASP A 1 86 ? -0.921 2.953 -17.031 1.00 89.56 86 ASP A CA 1
ATOM 747 C C . ASP A 1 86 ? 0.239 1.946 -17.076 1.00 89.56 86 ASP A C 1
ATOM 749 O O . ASP A 1 86 ? 1.379 2.270 -17.397 1.00 89.56 86 ASP A O 1
ATOM 753 N N . SER A 1 87 ? -0.025 0.710 -16.657 1.00 89.44 87 SER A N 1
ATOM 754 C CA . SER A 1 87 ? 0.937 -0.389 -16.676 1.00 89.44 87 SER A CA 1
ATOM 755 C C . SER A 1 87 ? 0.254 -1.691 -17.064 1.00 89.44 87 SER A C 1
ATOM 757 O O . SER A 1 87 ? -0.880 -1.959 -16.679 1.00 89.44 87 SER A O 1
ATOM 759 N N . ILE A 1 88 ? 0.975 -2.518 -17.822 1.00 90.50 88 ILE A N 1
ATOM 760 C CA . ILE A 1 88 ? 0.529 -3.864 -18.214 1.00 90.50 88 ILE A CA 1
ATOM 761 C C . ILE A 1 88 ? 1.131 -4.961 -17.324 1.00 90.50 88 ILE A C 1
ATOM 763 O O . ILE A 1 88 ? 0.736 -6.116 -17.438 1.00 90.50 88 ILE A O 1
ATOM 767 N N . ILE A 1 89 ? 2.102 -4.615 -16.467 1.00 90.19 89 ILE A N 1
ATOM 768 C CA . ILE A 1 89 ? 2.820 -5.576 -15.612 1.00 90.19 89 ILE A CA 1
ATOM 769 C C . ILE A 1 89 ? 2.500 -5.412 -14.124 1.00 90.19 89 ILE A C 1
ATOM 771 O O . ILE A 1 89 ? 2.627 -6.371 -13.376 1.00 90.19 89 ILE A O 1
ATOM 775 N N . ILE A 1 90 ? 2.051 -4.236 -13.677 1.00 89.00 90 ILE A N 1
ATOM 776 C CA . ILE A 1 90 ? 1.664 -3.999 -12.279 1.00 89.00 90 ILE A CA 1
ATOM 777 C C . ILE A 1 90 ? 0.286 -3.337 -12.182 1.00 89.00 90 ILE A C 1
ATOM 779 O O . ILE A 1 90 ? -0.165 -2.687 -13.121 1.00 89.00 90 ILE A O 1
ATOM 783 N N . LYS A 1 91 ? -0.371 -3.496 -11.026 1.00 87.06 91 LYS A N 1
ATOM 784 C CA . LYS A 1 91 ? -1.650 -2.854 -10.664 1.00 87.06 91 LYS A CA 1
ATOM 785 C C . LYS A 1 91 ? -1.461 -1.897 -9.478 1.00 87.06 91 LYS A C 1
ATOM 787 O O . LYS A 1 91 ? -0.382 -1.867 -8.889 1.00 87.06 91 LYS A O 1
ATOM 792 N N . GLY A 1 92 ? -2.509 -1.156 -9.108 1.00 84.44 92 GLY A N 1
ATOM 793 C CA . GLY A 1 92 ? -2.494 -0.211 -7.981 1.00 84.44 92 GLY A CA 1
ATOM 794 C C . GLY A 1 92 ? -1.967 -0.804 -6.668 1.00 84.44 92 GLY A C 1
ATOM 795 O O . GLY A 1 92 ? -1.106 -0.195 -6.042 1.00 84.44 92 GLY A O 1
ATOM 796 N N . ASP A 1 93 ? -2.386 -2.023 -6.316 1.00 80.31 93 ASP A N 1
ATOM 797 C CA . ASP A 1 93 ? -1.921 -2.717 -5.103 1.00 80.31 93 ASP A CA 1
ATOM 798 C C . ASP A 1 93 ? -0.390 -2.933 -5.121 1.00 80.31 93 ASP A C 1
ATOM 800 O O . ASP A 1 93 ? 0.295 -2.685 -4.131 1.00 80.31 93 ASP A O 1
ATOM 804 N N . ASN A 1 94 ? 0.180 -3.309 -6.275 1.00 85.31 94 ASN A N 1
ATOM 805 C CA . ASN A 1 94 ? 1.632 -3.464 -6.430 1.00 85.31 94 ASN A CA 1
ATOM 806 C C . ASN A 1 94 ? 2.351 -2.113 -6.311 1.00 85.31 94 ASN A C 1
ATOM 808 O O . ASN A 1 94 ? 3.412 -2.030 -5.702 1.00 85.31 94 ASN A O 1
ATOM 812 N N . ALA A 1 95 ? 1.781 -1.052 -6.890 1.00 87.31 95 ALA A N 1
ATOM 813 C CA . ALA A 1 95 ? 2.342 0.293 -6.795 1.00 87.31 95 ALA A CA 1
ATOM 814 C C . ALA A 1 95 ? 2.352 0.810 -5.349 1.00 87.31 95 ALA A C 1
ATOM 816 O O . ALA A 1 95 ? 3.303 1.483 -4.956 1.00 87.31 95 ALA A O 1
ATOM 817 N N . ALA A 1 96 ? 1.347 0.453 -4.545 1.00 84.19 96 ALA A N 1
ATOM 818 C CA . ALA A 1 96 ? 1.307 0.801 -3.131 1.00 84.19 96 ALA A CA 1
ATOM 819 C C . ALA A 1 96 ? 2.457 0.145 -2.361 1.00 84.19 96 ALA A C 1
ATOM 821 O O . ALA A 1 96 ? 3.257 0.847 -1.741 1.00 84.19 96 ALA A O 1
ATOM 822 N N . ILE A 1 97 ? 2.627 -1.169 -2.536 1.00 82.12 97 ILE A N 1
ATOM 823 C CA . ILE A 1 97 ? 3.736 -1.933 -1.948 1.00 82.12 97 ILE A CA 1
ATOM 824 C C . ILE A 1 97 ? 5.093 -1.344 -2.355 1.00 82.12 97 ILE A C 1
ATOM 826 O O . ILE A 1 97 ? 5.951 -1.117 -1.506 1.00 82.12 97 ILE A O 1
ATOM 830 N N . ILE A 1 98 ? 5.285 -1.052 -3.645 1.00 85.00 98 ILE A N 1
ATOM 831 C CA . ILE A 1 98 ? 6.541 -0.477 -4.139 1.00 85.00 98 ILE A CA 1
ATOM 832 C C . ILE A 1 98 ? 6.780 0.919 -3.546 1.00 85.00 98 ILE A C 1
ATOM 834 O O . ILE A 1 98 ? 7.910 1.238 -3.183 1.00 85.00 98 ILE A O 1
ATOM 838 N N . SER A 1 99 ? 5.741 1.750 -3.418 1.00 85.75 99 SER A N 1
ATOM 839 C CA . SER A 1 99 ? 5.881 3.083 -2.822 1.00 85.75 99 SER A CA 1
ATOM 840 C C . SER A 1 99 ? 6.281 3.024 -1.346 1.00 85.75 99 SER A C 1
ATOM 842 O O . SER A 1 99 ? 7.136 3.795 -0.917 1.00 85.75 99 SER A O 1
ATOM 844 N N . ASP A 1 100 ? 5.754 2.053 -0.596 1.00 81.19 100 ASP A N 1
ATOM 845 C CA . ASP A 1 100 ? 6.168 1.810 0.785 1.00 81.19 100 ASP A CA 1
ATOM 846 C C . ASP A 1 100 ? 7.625 1.332 0.868 1.00 81.19 100 ASP A C 1
ATOM 848 O O . ASP A 1 100 ? 8.355 1.743 1.769 1.00 81.19 100 ASP A O 1
ATOM 852 N N . TRP A 1 101 ? 8.086 0.520 -0.091 1.00 80.75 101 TRP A N 1
ATOM 853 C CA . TRP A 1 101 ? 9.488 0.091 -0.165 1.00 80.75 101 TRP A CA 1
ATOM 854 C C . TRP A 1 101 ? 10.452 1.237 -0.453 1.00 80.75 101 TRP A C 1
ATOM 856 O O . TRP A 1 101 ? 11.502 1.310 0.185 1.00 80.75 101 TRP A O 1
ATOM 866 N N . ILE A 1 102 ? 10.091 2.147 -1.361 1.00 81.19 102 ILE A N 1
ATOM 867 C CA . ILE A 1 102 ? 10.878 3.359 -1.639 1.00 81.19 102 ILE A CA 1
ATOM 868 C C . ILE A 1 102 ? 11.021 4.202 -0.361 1.00 81.19 102 ILE A C 1
ATOM 870 O O . ILE A 1 102 ? 12.121 4.653 -0.043 1.00 81.19 102 ILE A O 1
ATOM 874 N N . GLU A 1 103 ? 9.944 4.327 0.418 1.00 81.38 103 GLU A N 1
ATOM 875 C CA . GLU A 1 103 ? 9.910 5.042 1.704 1.00 81.38 103 GLU A 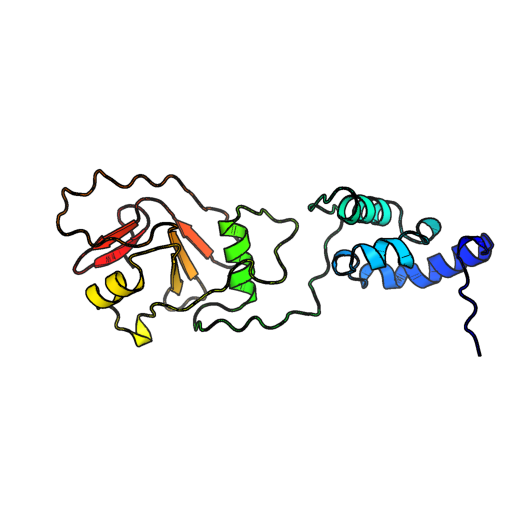CA 1
ATOM 876 C C . GLU A 1 103 ? 10.472 4.234 2.890 1.00 81.38 103 GLU A C 1
ATOM 878 O O . GLU A 1 103 ? 10.426 4.688 4.034 1.00 81.38 103 GLU A O 1
ATOM 883 N N . LYS A 1 104 ? 11.005 3.027 2.649 1.00 76.19 104 LYS A N 1
ATOM 884 C CA . LYS A 1 104 ? 11.540 2.114 3.679 1.00 76.19 104 LYS A CA 1
ATOM 885 C C . LYS A 1 104 ? 10.538 1.786 4.797 1.00 76.19 104 LYS A C 1
ATOM 887 O O . LYS A 1 104 ? 10.930 1.510 5.931 1.00 76.19 104 LYS A O 1
ATOM 892 N N . ARG A 1 105 ? 9.240 1.780 4.488 1.00 69.19 105 ARG A N 1
ATOM 893 C CA . ARG A 1 105 ? 8.176 1.393 5.423 1.00 69.19 105 ARG A CA 1
ATOM 894 C C . ARG A 1 105 ? 8.083 -0.129 5.483 1.00 69.19 105 ARG A C 1
ATOM 896 O O . ARG A 1 105 ? 7.854 -0.783 4.467 1.00 69.19 105 ARG A O 1
ATOM 903 N N . THR A 1 106 ? 8.250 -0.710 6.670 1.00 55.16 106 THR A N 1
ATOM 904 C CA . THR A 1 106 ? 8.202 -2.165 6.865 1.00 55.16 106 THR A CA 1
ATOM 905 C C . THR A 1 106 ? 6.946 -2.614 7.625 1.00 55.16 106 THR A C 1
ATOM 907 O O . THR A 1 106 ? 6.764 -2.391 8.817 1.00 55.16 106 THR A O 1
ATOM 910 N N . THR A 1 107 ? 6.090 -3.335 6.894 1.00 53.81 107 THR A N 1
ATOM 911 C CA . THR A 1 107 ? 5.233 -4.465 7.324 1.00 53.81 107 THR A CA 1
ATOM 912 C C . THR A 1 107 ? 4.059 -4.280 8.292 1.00 53.81 107 THR A C 1
ATOM 914 O O . THR A 1 107 ? 3.268 -5.210 8.405 1.00 53.81 107 THR A O 1
ATOM 917 N N . SER A 1 108 ? 3.842 -3.135 8.927 1.00 53.19 108 SER A N 1
ATOM 918 C CA . SER A 1 108 ? 2.682 -2.966 9.830 1.00 53.19 108 SER A CA 1
ATOM 919 C C . SER A 1 108 ? 1.531 -2.118 9.284 1.00 53.19 108 SER A C 1
ATOM 921 O O . SER A 1 108 ? 0.384 -2.221 9.730 1.00 53.19 108 SER A O 1
ATOM 923 N N . SER A 1 109 ? 1.820 -1.297 8.280 1.00 55.72 109 SER A N 1
ATOM 924 C CA . SER A 1 109 ? 0.846 -0.420 7.644 1.00 55.72 109 SER A CA 1
ATOM 925 C C . SER A 1 109 ? 1.247 -0.183 6.192 1.00 55.72 109 SER A C 1
ATOM 927 O O . SER A 1 109 ? 1.738 0.895 5.856 1.00 55.72 109 SER A O 1
ATOM 929 N N . PHE A 1 110 ? 1.085 -1.201 5.339 1.00 59.28 110 PHE A N 1
ATOM 930 C CA . PHE A 1 110 ? 1.124 -0.954 3.898 1.00 59.28 110 PHE A CA 1
ATOM 931 C C . PHE A 1 110 ? 0.045 0.073 3.563 1.00 59.28 110 PHE A C 1
ATOM 933 O O . PHE A 1 110 ? -1.095 -0.033 4.028 1.00 59.28 110 PHE A O 1
ATOM 940 N N . SER A 1 111 ? 0.428 1.090 2.806 1.00 63.56 111 SER A N 1
ATOM 941 C CA . SER A 1 111 ? -0.464 2.155 2.391 1.00 63.56 111 SER A CA 1
ATOM 942 C C . SER A 1 111 ? -1.570 1.547 1.525 1.00 63.56 111 SER A C 1
ATOM 944 O O . SER A 1 111 ? -1.306 0.789 0.596 1.00 63.56 111 SER A O 1
ATOM 946 N N . GLU A 1 112 ? -2.833 1.875 1.805 1.00 68.81 112 GLU A N 1
ATOM 947 C CA . GLU A 1 112 ? -3.967 1.378 1.001 1.00 68.81 112 GLU A CA 1
ATOM 948 C C . GLU A 1 112 ? -3.951 1.922 -0.435 1.00 68.81 112 GLU A C 1
ATOM 950 O O . GLU A 1 112 ? -4.610 1.390 -1.329 1.00 68.81 112 GLU A O 1
ATOM 955 N N . LYS A 1 113 ? -3.201 3.005 -0.652 1.00 76.94 113 LYS A N 1
ATOM 956 C CA . LYS A 1 113 ? -2.975 3.646 -1.942 1.00 76.94 113 LYS A CA 1
ATOM 957 C C . LYS A 1 113 ? -1.488 3.965 -2.095 1.00 76.94 113 LYS A C 1
ATOM 959 O O . LYS A 1 113 ? -0.823 4.201 -1.087 1.00 76.94 113 LYS A O 1
ATOM 964 N N . PRO A 1 114 ? -0.972 4.029 -3.331 1.00 82.69 114 PRO A N 1
ATOM 965 C CA . PRO A 1 114 ? 0.398 4.449 -3.568 1.00 82.69 114 PRO A CA 1
ATOM 966 C C . PRO A 1 114 ? 0.663 5.853 -3.030 1.00 82.69 114 PRO A C 1
ATOM 968 O O . PRO A 1 114 ? -0.144 6.760 -3.230 1.00 82.69 114 PRO A O 1
ATOM 971 N N . LEU A 1 115 ? 1.817 6.026 -2.384 1.00 83.94 115 LEU A N 1
ATOM 972 C CA . LEU A 1 115 ? 2.282 7.322 -1.871 1.00 83.94 115 LEU A CA 1
ATOM 973 C C . LEU A 1 115 ? 2.714 8.274 -2.992 1.00 83.94 115 LEU A C 1
ATOM 975 O O . LEU A 1 115 ? 2.786 9.483 -2.794 1.00 83.94 115 LEU A O 1
ATOM 979 N N . TYR A 1 116 ? 2.975 7.722 -4.176 1.00 85.88 116 TYR A N 1
ATOM 980 C CA . TYR A 1 116 ? 3.394 8.459 -5.358 1.00 85.88 116 TYR A CA 1
ATOM 981 C C . TYR A 1 116 ? 2.441 8.223 -6.521 1.00 85.88 116 TYR A C 1
ATOM 983 O O . TYR A 1 116 ? 1.819 7.165 -6.643 1.00 85.88 116 TYR A O 1
ATOM 991 N N . GLN A 1 117 ? 2.397 9.185 -7.437 1.00 89.56 117 GLN A N 1
ATOM 992 C CA . GLN A 1 117 ? 1.802 8.975 -8.746 1.00 89.56 117 GLN A CA 1
ATOM 993 C C . GLN A 1 117 ? 2.803 8.250 -9.653 1.00 89.56 117 GLN A C 1
ATOM 995 O O . GLN A 1 117 ? 3.898 8.742 -9.909 1.00 89.56 117 GLN A O 1
ATOM 1000 N N . PHE A 1 118 ? 2.412 7.087 -10.170 1.00 90.38 118 PHE A N 1
ATOM 1001 C CA . PHE A 1 118 ? 3.228 6.315 -11.105 1.00 90.38 118 PHE A CA 1
ATOM 1002 C C . PHE A 1 118 ? 2.872 6.722 -12.534 1.00 90.38 118 PHE A C 1
ATOM 1004 O O . PHE A 1 118 ? 1.760 6.463 -12.998 1.00 90.38 118 PHE A O 1
ATOM 1011 N N . ILE A 1 119 ? 3.817 7.356 -13.230 1.00 91.62 119 ILE A N 1
ATOM 1012 C CA . ILE A 1 119 ? 3.648 7.836 -14.606 1.00 91.62 119 ILE A CA 1
ATOM 1013 C C . ILE A 1 119 ? 4.495 6.966 -15.537 1.00 91.62 119 ILE A C 1
ATOM 1015 O O . ILE A 1 119 ? 5.707 6.854 -15.362 1.00 91.62 119 ILE A O 1
ATOM 1019 N N . LEU A 1 120 ? 3.869 6.354 -16.548 1.00 92.75 120 LEU A N 1
ATOM 1020 C CA . LEU A 1 120 ? 4.583 5.533 -17.525 1.00 92.75 120 LEU A CA 1
ATOM 1021 C C . LEU A 1 120 ? 5.349 6.399 -18.532 1.00 92.75 120 LEU A C 1
ATOM 1023 O O . LEU A 1 120 ? 4.793 6.880 -19.522 1.00 92.75 120 LEU A O 1
ATOM 1027 N N . THR A 1 121 ? 6.658 6.515 -18.344 1.00 91.88 121 THR A N 1
ATOM 1028 C CA . THR A 1 121 ? 7.548 7.221 -19.276 1.00 91.88 121 THR A CA 1
ATOM 1029 C C . THR A 1 121 ? 7.943 6.333 -20.463 1.00 91.88 121 THR A C 1
ATOM 1031 O O . THR A 1 121 ? 7.837 6.750 -21.623 1.00 91.88 121 THR A O 1
ATOM 1034 N N . TYR A 1 122 ? 8.315 5.073 -20.216 1.00 91.38 122 TYR A N 1
ATOM 1035 C CA . TYR A 1 122 ? 8.839 4.149 -21.227 1.00 91.38 122 TYR A CA 1
ATOM 1036 C C . TYR A 1 122 ? 8.320 2.717 -21.049 1.00 91.38 122 TYR A C 1
ATOM 1038 O O . TYR A 1 122 ? 8.300 2.190 -19.941 1.00 91.38 122 TYR A O 1
ATOM 1046 N N . ARG A 1 123 ? 7.946 2.061 -22.153 1.00 92.12 123 ARG A N 1
ATOM 1047 C CA . ARG A 1 123 ? 7.580 0.638 -22.184 1.00 92.12 123 ARG A CA 1
ATOM 1048 C C . ARG A 1 123 ? 8.132 -0.012 -23.441 1.00 92.12 123 ARG A C 1
ATOM 1050 O O . ARG A 1 123 ? 7.709 0.358 -24.527 1.00 92.12 123 ARG A O 1
ATOM 1057 N N . ALA A 1 124 ? 8.991 -1.021 -23.314 1.00 89.44 124 ALA A N 1
ATOM 1058 C CA . ALA A 1 124 ? 9.662 -1.654 -24.454 1.00 89.44 124 ALA A CA 1
ATOM 1059 C C . ALA A 1 124 ? 8.703 -2.133 -25.566 1.00 89.44 124 ALA A C 1
ATOM 1061 O O . ALA A 1 124 ? 8.945 -1.881 -26.743 1.00 89.44 124 ALA A O 1
ATOM 1062 N N . THR A 1 125 ? 7.553 -2.714 -25.206 1.00 89.38 125 THR A N 1
ATOM 1063 C CA . THR A 1 125 ? 6.528 -3.161 -26.172 1.00 89.38 125 THR A CA 1
ATOM 1064 C C . THR A 1 125 ? 5.807 -2.024 -26.907 1.00 89.38 125 THR A C 1
ATOM 1066 O O . THR A 1 125 ? 5.184 -2.268 -27.933 1.00 89.38 125 THR A O 1
ATOM 1069 N N . ARG A 1 126 ? 5.870 -0.785 -26.398 1.00 90.50 126 ARG A N 1
ATOM 1070 C CA . ARG A 1 126 ? 5.293 0.427 -27.017 1.00 90.50 126 ARG A CA 1
ATOM 1071 C C . ARG A 1 126 ? 6.361 1.277 -27.702 1.00 90.50 126 ARG A C 1
ATOM 1073 O O . ARG A 1 126 ? 6.123 1.859 -28.753 1.00 90.50 126 ARG A O 1
ATOM 1080 N N . ASP A 1 127 ? 7.509 1.419 -27.049 1.00 87.94 127 ASP A N 1
ATOM 1081 C CA . ASP A 1 127 ? 8.538 2.394 -27.382 1.00 87.94 127 ASP A CA 1
ATOM 1082 C C . ASP A 1 127 ? 9.729 1.790 -28.161 1.00 87.94 127 ASP A C 1
ATOM 10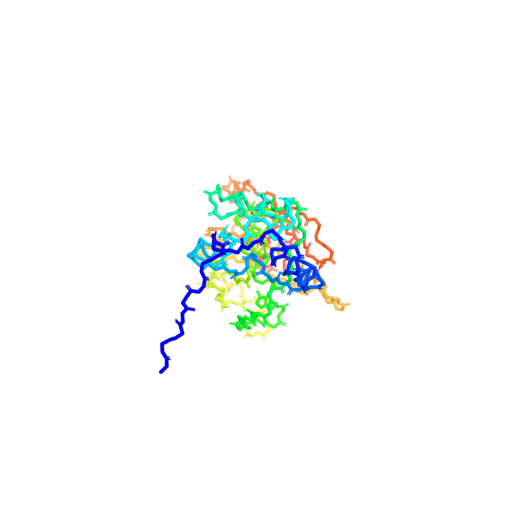84 O O . ASP A 1 127 ? 10.501 2.554 -28.750 1.00 87.94 127 ASP A O 1
ATOM 1088 N N . GLY A 1 128 ? 9.834 0.454 -28.206 1.00 86.25 128 GLY A N 1
ATOM 1089 C CA . GLY A 1 128 ? 10.922 -0.334 -28.800 1.00 86.25 128 GLY A CA 1
ATOM 1090 C C . GLY A 1 128 ? 11.827 -0.972 -27.736 1.00 86.25 128 GLY A C 1
ATOM 1091 O O . GLY A 1 128 ? 12.084 -0.366 -26.705 1.00 86.25 128 GLY A O 1
ATOM 1092 N N . PHE A 1 129 ? 12.335 -2.189 -27.950 1.00 78.19 129 PHE A N 1
ATOM 1093 C CA . PHE A 1 129 ? 13.203 -2.859 -26.961 1.00 78.19 129 PHE A CA 1
ATOM 1094 C C . PHE A 1 129 ? 14.624 -2.282 -26.911 1.00 78.19 129 PHE A C 1
ATOM 1096 O O . PHE A 1 129 ? 15.175 -2.109 -25.832 1.00 78.19 129 PHE A O 1
ATOM 1103 N N . PHE A 1 130 ? 15.186 -1.892 -28.056 1.00 77.00 130 PHE A N 1
ATOM 1104 C CA . PHE A 1 130 ? 16.587 -1.462 -28.165 1.00 77.00 130 PHE A CA 1
ATOM 1105 C C . PHE A 1 130 ? 16.741 0.030 -28.497 1.00 77.00 130 PHE A C 1
ATOM 1107 O O . PHE A 1 130 ? 17.761 0.459 -29.030 1.00 77.00 130 PHE A O 1
ATOM 1114 N N . ASN A 1 131 ? 15.725 0.848 -28.202 1.00 82.38 131 ASN A N 1
ATOM 1115 C CA . ASN A 1 131 ? 15.753 2.277 -28.511 1.00 82.38 131 ASN A CA 1
ATOM 1116 C C . ASN A 1 131 ? 16.404 3.089 -27.379 1.00 82.38 131 ASN A C 1
ATOM 1118 O O . ASN A 1 131 ? 15.737 3.813 -26.637 1.00 82.38 131 ASN A O 1
ATOM 1122 N N . TYR A 1 132 ? 17.727 2.954 -27.264 1.00 79.75 132 TYR A N 1
ATOM 1123 C CA . TYR A 1 132 ? 18.542 3.586 -26.224 1.00 79.75 132 TYR A CA 1
ATOM 1124 C C . TYR A 1 132 ? 18.327 5.103 -26.128 1.00 79.75 132 TYR A C 1
ATOM 1126 O O . TYR A 1 132 ? 18.040 5.619 -25.049 1.00 79.75 132 TYR A O 1
ATOM 1134 N N . ASN A 1 133 ? 18.380 5.815 -27.258 1.00 82.62 133 ASN A N 1
ATOM 1135 C CA . ASN A 1 133 ? 18.212 7.271 -27.281 1.00 82.62 133 ASN A CA 1
ATOM 1136 C C . ASN A 1 133 ? 16.835 7.686 -26.751 1.00 82.62 133 ASN A C 1
ATOM 1138 O O . ASN A 1 133 ? 16.720 8.619 -25.958 1.00 82.62 133 ASN A O 1
ATOM 1142 N N . ARG A 1 134 ? 15.778 6.960 -27.133 1.00 85.06 134 ARG A N 1
ATOM 1143 C CA . ARG A 1 134 ? 14.425 7.221 -26.631 1.00 85.06 134 ARG A CA 1
ATOM 1144 C C . ARG A 1 134 ? 14.295 6.915 -25.143 1.00 85.06 134 ARG A C 1
ATOM 1146 O O . ARG A 1 134 ? 13.590 7.645 -24.449 1.00 85.06 134 ARG A O 1
ATOM 1153 N N . PHE A 1 135 ? 14.950 5.862 -24.658 1.00 85.56 135 PHE A N 1
ATOM 1154 C CA . PHE A 1 135 ? 14.983 5.540 -23.236 1.00 85.56 135 PHE A CA 1
ATOM 1155 C C . PHE A 1 135 ? 15.677 6.647 -22.433 1.00 85.56 135 PHE A C 1
ATOM 1157 O O . PHE A 1 135 ? 15.064 7.182 -21.512 1.00 85.56 135 PHE A O 1
ATOM 1164 N N . ILE A 1 136 ? 16.899 7.040 -22.808 1.00 83.62 136 ILE A N 1
ATOM 1165 C CA . ILE A 1 136 ? 17.656 8.095 -22.116 1.00 83.62 136 ILE A CA 1
ATOM 1166 C C . ILE A 1 136 ? 16.887 9.417 -22.123 1.00 83.62 136 ILE A C 1
ATOM 1168 O O . ILE A 1 136 ? 16.687 10.003 -21.064 1.00 83.62 136 ILE A O 1
ATOM 1172 N N . ASN A 1 137 ? 16.381 9.856 -23.279 1.00 86.12 137 ASN A N 1
ATOM 1173 C CA . ASN A 1 137 ? 15.680 11.140 -23.396 1.00 86.12 137 ASN A CA 1
ATOM 1174 C C . ASN A 1 137 ? 14.462 11.252 -22.468 1.00 86.12 137 ASN A C 1
ATOM 1176 O O . ASN A 1 137 ? 14.121 12.346 -22.031 1.00 86.12 137 ASN A O 1
ATOM 1180 N N . LYS A 1 138 ? 13.798 10.129 -22.171 1.00 85.50 138 LYS A N 1
ATOM 1181 C CA . LYS A 1 138 ? 12.617 10.095 -21.300 1.00 85.50 138 LYS A CA 1
ATOM 1182 C C . LYS A 1 138 ? 12.931 9.858 -19.823 1.00 85.50 138 LYS A C 1
ATOM 1184 O O . LYS A 1 138 ? 12.061 10.100 -18.995 1.00 85.50 138 LYS A O 1
ATOM 1189 N N . ASN A 1 139 ? 14.113 9.337 -19.499 1.00 83.50 139 ASN A N 1
ATOM 1190 C CA . ASN A 1 139 ? 14.434 8.838 -18.158 1.00 83.50 139 ASN A CA 1
ATOM 1191 C C . ASN A 1 139 ? 15.735 9.428 -17.595 1.00 83.50 139 ASN A C 1
ATOM 1193 O O . ASN A 1 139 ? 16.286 8.876 -16.647 1.00 83.50 139 ASN A O 1
ATOM 1197 N N . SER A 1 140 ? 16.241 10.524 -18.165 1.00 81.00 140 SER A N 1
ATOM 1198 C CA . SER A 1 140 ? 17.518 11.130 -17.770 1.00 81.00 140 SER A CA 1
ATOM 1199 C C . SER A 1 140 ? 17.480 11.909 -16.464 1.00 81.00 140 SER A C 1
ATOM 1201 O O . SER A 1 140 ? 18.522 12.057 -15.829 1.00 81.00 140 SER A O 1
ATOM 1203 N N . ASN A 1 141 ? 16.299 12.369 -16.051 1.00 79.12 141 ASN A N 1
ATOM 1204 C CA . ASN A 1 141 ? 16.132 13.243 -14.899 1.00 79.12 141 ASN A CA 1
ATOM 1205 C C . ASN A 1 141 ? 15.069 12.705 -13.941 1.00 79.12 141 ASN A C 1
ATOM 1207 O O . ASN A 1 141 ? 13.958 12.372 -14.354 1.00 79.12 141 ASN A O 1
ATOM 1211 N N . GLY A 1 142 ? 15.401 12.723 -12.651 1.00 81.69 142 GLY A N 1
ATOM 1212 C CA . GLY A 1 142 ? 14.468 12.457 -11.562 1.00 81.69 142 GLY A CA 1
ATOM 1213 C C . GLY A 1 142 ? 14.309 10.982 -11.205 1.00 81.69 142 GLY A C 1
ATOM 1214 O O . GLY A 1 142 ? 15.008 10.100 -11.698 1.00 81.69 142 GLY A O 1
ATOM 1215 N N . ALA A 1 143 ? 13.372 10.738 -10.297 1.00 85.50 143 ALA A N 1
ATOM 1216 C CA . ALA A 1 143 ? 13.086 9.425 -9.755 1.00 85.50 143 ALA A CA 1
ATOM 1217 C C . ALA A 1 143 ? 12.396 8.523 -10.788 1.00 85.50 143 ALA A C 1
ATOM 1219 O O . ALA A 1 143 ? 11.287 8.819 -11.231 1.00 85.50 143 ALA A O 1
ATOM 1220 N N . ILE A 1 144 ? 13.017 7.397 -11.139 1.00 88.12 144 ILE A N 1
ATOM 1221 C CA . ILE A 1 144 ? 12.436 6.405 -12.052 1.00 88.12 144 ILE A CA 1
ATOM 1222 C C . ILE A 1 144 ? 12.480 5.027 -11.399 1.00 88.12 144 ILE A C 1
ATOM 1224 O O . ILE A 1 144 ? 13.453 4.626 -10.754 1.00 88.12 144 ILE A O 1
ATOM 1228 N N . LEU A 1 145 ? 11.423 4.273 -11.654 1.00 89.50 145 LEU A N 1
ATOM 1229 C CA . LEU A 1 145 ? 11.298 2.872 -11.309 1.00 89.50 145 LEU A CA 1
ATOM 1230 C C . LEU A 1 145 ? 11.363 2.032 -12.589 1.00 89.50 145 LEU A C 1
ATOM 1232 O O . LEU A 1 145 ? 10.487 2.136 -13.447 1.00 89.50 145 LEU A O 1
ATOM 1236 N N . GLY A 1 146 ? 12.384 1.187 -12.709 1.00 89.69 146 GLY A N 1
ATOM 1237 C CA . GLY A 1 146 ? 12.479 0.187 -13.770 1.00 89.69 146 GLY A CA 1
ATOM 1238 C C . GLY A 1 146 ? 11.876 -1.135 -13.312 1.00 89.69 146 GLY A C 1
ATOM 1239 O O . GLY A 1 146 ? 12.205 -1.614 -12.230 1.00 89.69 146 GLY A O 1
ATOM 1240 N N . LEU A 1 147 ? 11.006 -1.726 -14.133 1.00 90.31 147 LEU A N 1
ATOM 1241 C CA . LEU A 1 147 ? 10.344 -3.002 -13.857 1.00 90.31 147 LEU A CA 1
ATOM 1242 C C . LEU A 1 147 ? 10.377 -3.904 -15.095 1.00 90.31 147 LEU A C 1
ATOM 1244 O O . LEU A 1 147 ? 10.097 -3.453 -16.206 1.00 90.31 147 LEU A O 1
ATOM 1248 N N . ILE A 1 148 ? 10.635 -5.190 -14.876 1.00 88.44 148 ILE A N 1
ATOM 1249 C CA . ILE A 1 148 ? 10.614 -6.256 -15.878 1.00 88.44 148 ILE A CA 1
ATOM 1250 C C . ILE A 1 148 ? 9.729 -7.388 -15.389 1.00 88.44 148 ILE A C 1
ATOM 1252 O O . ILE A 1 148 ? 9.916 -7.884 -14.280 1.00 88.44 148 ILE A O 1
ATOM 1256 N N . LYS A 1 149 ? 8.826 -7.859 -16.254 1.00 87.75 149 LYS A N 1
ATOM 1257 C CA . LYS A 1 149 ? 8.147 -9.144 -16.070 1.00 87.75 149 LYS A CA 1
ATOM 1258 C C . LYS A 1 149 ? 9.002 -10.251 -16.686 1.00 87.75 149 LYS A C 1
ATOM 1260 O O . LYS A 1 149 ? 9.321 -10.191 -17.871 1.00 87.75 149 LYS A O 1
ATOM 1265 N N . VAL A 1 150 ? 9.373 -11.244 -15.884 1.00 85.06 150 VAL A N 1
ATOM 1266 C CA . VAL A 1 150 ? 10.160 -12.395 -16.344 1.00 85.06 150 VAL A CA 1
ATOM 1267 C C . VAL A 1 150 ? 9.276 -13.284 -17.218 1.00 85.06 150 VAL A C 1
ATOM 1269 O O . VAL A 1 150 ? 8.161 -13.637 -16.825 1.00 85.06 150 VAL A O 1
ATOM 1272 N N . ALA A 1 151 ? 9.774 -13.645 -18.403 1.00 86.19 151 ALA A N 1
ATOM 1273 C CA . ALA A 1 151 ? 9.039 -14.452 -19.372 1.00 86.19 151 ALA A CA 1
ATOM 1274 C C . ALA A 1 151 ? 8.543 -15.770 -18.757 1.00 86.19 151 ALA A C 1
ATOM 1276 O O . ALA A 1 151 ? 9.244 -16.402 -17.968 1.00 86.19 151 ALA A O 1
ATOM 1277 N N . ASN A 1 152 ? 7.330 -16.179 -19.137 1.00 87.56 152 ASN A N 1
ATOM 1278 C CA . ASN A 1 15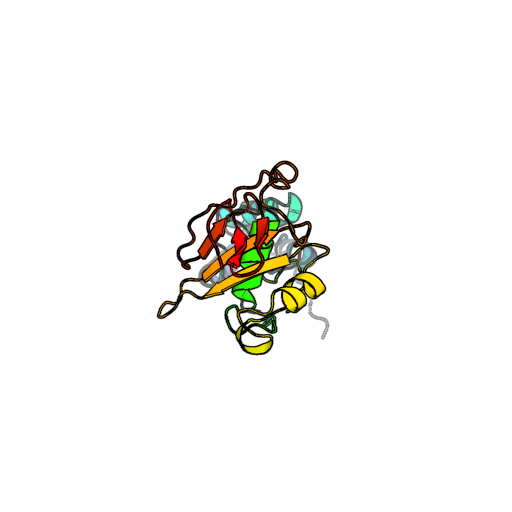2 ? 6.682 -17.408 -18.667 1.00 87.56 152 ASN A CA 1
ATOM 1279 C C . ASN A 1 152 ? 6.550 -17.509 -17.134 1.00 87.56 152 ASN A C 1
ATOM 1281 O O . ASN A 1 152 ? 6.522 -18.605 -16.581 1.00 87.56 152 ASN A O 1
ATOM 1285 N N . SER A 1 153 ? 6.465 -16.372 -16.436 1.00 85.12 153 SER A N 1
ATOM 1286 C CA . SER A 1 153 ? 6.234 -16.336 -14.992 1.00 85.12 153 SER A CA 1
ATOM 1287 C C . SER A 1 153 ? 5.454 -15.091 -14.570 1.00 85.12 153 SER A C 1
ATOM 1289 O O . SER A 1 153 ? 5.397 -14.096 -15.293 1.00 85.12 153 SER A O 1
ATOM 1291 N N . GLU A 1 154 ? 4.913 -15.116 -13.354 1.00 80.38 154 GLU A N 1
ATOM 1292 C CA . GLU A 1 154 ? 4.363 -13.924 -12.696 1.00 80.38 154 GLU A CA 1
ATOM 1293 C C . GLU A 1 154 ? 5.425 -13.129 -11.916 1.00 80.38 154 GLU A C 1
ATOM 1295 O O . GLU A 1 154 ? 5.100 -12.172 -11.218 1.00 80.38 154 GLU A O 1
ATOM 1300 N N . LYS A 1 155 ? 6.708 -13.499 -12.041 1.00 83.88 155 LYS A N 1
ATOM 1301 C CA . LYS A 1 155 ? 7.808 -12.832 -11.346 1.00 83.88 155 LYS A CA 1
ATOM 1302 C C . LYS A 1 155 ? 8.094 -11.477 -11.989 1.00 83.88 155 LYS A C 1
ATOM 1304 O O . LYS A 1 155 ? 8.234 -11.371 -13.211 1.00 83.88 155 LYS A O 1
ATOM 1309 N N . ILE A 1 156 ? 8.244 -10.450 -11.157 1.00 85.06 156 ILE A N 1
ATOM 1310 C CA . ILE A 1 156 ? 8.609 -9.101 -11.592 1.00 85.06 156 ILE A CA 1
ATOM 1311 C C . ILE A 1 156 ? 9.867 -8.676 -10.847 1.00 85.06 156 ILE A C 1
ATOM 1313 O O . ILE A 1 156 ? 9.936 -8.742 -9.625 1.00 85.06 156 ILE A O 1
ATOM 1317 N N . ILE A 1 157 ? 10.874 -8.230 -11.582 1.00 83.25 157 ILE A N 1
ATOM 1318 C CA . ILE A 1 157 ? 12.135 -7.735 -11.024 1.00 83.25 157 ILE A CA 1
ATOM 1319 C C . ILE A 1 157 ? 12.340 -6.287 -11.435 1.00 83.25 157 ILE A C 1
ATOM 1321 O O . ILE A 1 157 ? 11.759 -5.828 -12.418 1.00 83.25 157 ILE A O 1
ATOM 1325 N N . GLY A 1 158 ? 13.152 -5.549 -10.691 1.00 84.00 158 GLY A N 1
ATOM 1326 C CA . GLY A 1 158 ? 13.356 -4.148 -11.011 1.00 84.00 158 GLY A CA 1
ATOM 1327 C C . GLY A 1 158 ? 14.301 -3.419 -10.079 1.00 84.00 158 GLY A C 1
ATOM 1328 O O . GLY A 1 158 ? 15.000 -4.014 -9.263 1.00 84.00 158 GLY A O 1
ATOM 1329 N N . GLY A 1 159 ? 14.293 -2.100 -10.206 1.00 82.88 159 GLY A N 1
ATOM 1330 C CA . GLY A 1 159 ? 15.116 -1.208 -9.408 1.00 82.88 159 GLY A CA 1
ATOM 1331 C C . GLY A 1 159 ? 14.566 0.211 -9.424 1.00 82.88 159 GLY A C 1
ATOM 1332 O O . GLY A 1 159 ? 13.950 0.650 -10.397 1.00 82.88 159 GLY A O 1
ATOM 1333 N N . TYR A 1 160 ? 14.781 0.923 -8.325 1.00 82.25 160 TYR A N 1
ATOM 1334 C CA . TYR A 1 160 ? 14.463 2.338 -8.196 1.00 82.25 160 TYR A CA 1
ATOM 1335 C C . TYR A 1 160 ? 15.748 3.158 -8.284 1.00 82.25 160 TYR A C 1
ATOM 1337 O O . TYR A 1 160 ? 16.762 2.808 -7.681 1.00 82.25 160 TYR A O 1
ATOM 1345 N N . ASN A 1 161 ? 15.698 4.258 -9.024 1.00 81.06 161 ASN A N 1
ATOM 1346 C CA . ASN A 1 161 ? 16.797 5.196 -9.153 1.00 81.06 161 ASN A CA 1
ATOM 1347 C C . ASN A 1 161 ? 16.273 6.620 -8.926 1.00 81.06 161 ASN A C 1
ATOM 1349 O O . ASN A 1 161 ? 15.523 7.116 -9.767 1.00 81.06 161 ASN A O 1
ATOM 1353 N N . PRO A 1 162 ? 16.678 7.302 -7.843 1.00 80.88 162 PRO A N 1
ATOM 1354 C CA . PRO A 1 162 ? 16.201 8.650 -7.545 1.00 80.88 162 PRO A CA 1
ATOM 1355 C C . PRO A 1 162 ? 16.763 9.735 -8.483 1.00 80.88 162 PRO A C 1
ATOM 1357 O O . PRO A 1 162 ? 16.260 10.855 -8.465 1.00 80.88 162 PRO A O 1
ATOM 1360 N N . LEU A 1 163 ? 17.802 9.437 -9.276 1.00 77.00 163 LEU A N 1
ATOM 1361 C CA . LEU A 1 163 ? 18.554 10.437 -10.050 1.00 77.00 163 LEU A CA 1
ATOM 1362 C C . LEU A 1 163 ? 18.337 10.374 -11.572 1.00 77.00 163 LEU A C 1
ATOM 1364 O O . LEU A 1 163 ? 18.727 11.310 -12.267 1.00 77.00 163 LEU A O 1
ATOM 1368 N N . GLY A 1 164 ? 17.742 9.299 -12.092 1.00 75.00 164 GLY A N 1
ATOM 1369 C CA . GLY A 1 164 ? 17.582 9.070 -13.533 1.00 75.00 164 GLY A CA 1
ATOM 1370 C C . GLY A 1 164 ? 18.798 8.398 -14.194 1.00 75.00 164 GLY A C 1
ATOM 1371 O O . GLY A 1 164 ? 19.792 8.078 -13.538 1.00 75.00 164 GLY A O 1
ATOM 1372 N N . TRP A 1 165 ? 18.708 8.124 -15.500 1.00 75.69 165 TRP A N 1
ATOM 1373 C CA . TRP A 1 165 ? 19.721 7.421 -16.301 1.00 75.69 165 TRP A CA 1
ATOM 1374 C C . TRP A 1 165 ? 20.480 8.404 -17.174 1.00 75.69 165 TRP A C 1
ATOM 1376 O O . TRP A 1 165 ? 19.937 8.970 -18.121 1.00 75.69 165 TRP A O 1
ATOM 1386 N N . LYS A 1 166 ? 21.776 8.547 -16.916 1.00 72.12 166 LYS A N 1
ATOM 1387 C CA . LYS A 1 166 ? 22.656 9.322 -17.788 1.00 72.12 166 LYS A CA 1
ATOM 1388 C C . LYS A 1 166 ? 23.221 8.441 -18.892 1.00 72.12 166 LYS A C 1
ATOM 1390 O O . LYS A 1 166 ? 23.503 7.262 -18.672 1.00 72.12 166 LYS A O 1
ATOM 1395 N N . ALA A 1 167 ? 23.395 9.035 -20.069 1.00 67.94 167 ALA A N 1
ATOM 1396 C CA . ALA A 1 167 ? 24.122 8.382 -21.140 1.00 67.94 167 ALA A CA 1
ATOM 1397 C C . ALA A 1 167 ? 25.591 8.222 -20.742 1.00 67.94 167 ALA A C 1
ATOM 1399 O O . ALA A 1 167 ? 26.217 9.187 -20.303 1.00 67.94 167 ALA A O 1
ATOM 1400 N N . VAL A 1 168 ? 26.130 7.015 -20.907 1.00 63.94 168 VAL A N 1
ATOM 1401 C CA . VAL A 1 168 ? 27.555 6.741 -20.704 1.00 63.94 168 VAL A CA 1
ATOM 1402 C C . VAL A 1 168 ? 28.163 6.419 -22.061 1.00 63.94 168 VAL A C 1
ATOM 1404 O O . VAL A 1 168 ? 27.742 5.470 -22.722 1.00 63.94 168 VAL A O 1
ATOM 1407 N N . ASN A 1 169 ? 29.132 7.230 -22.487 1.00 56.22 169 ASN A N 1
ATOM 1408 C CA . ASN A 1 169 ? 29.748 7.098 -23.807 1.00 56.22 169 ASN A CA 1
ATOM 1409 C C . ASN A 1 169 ? 30.998 6.200 -23.785 1.00 56.22 169 ASN A C 1
ATOM 1411 O O . ASN A 1 169 ? 31.329 5.637 -24.823 1.00 56.22 169 ASN A O 1
ATOM 1415 N N . ASN A 1 170 ? 31.656 6.012 -22.629 1.00 53.12 170 ASN A N 1
ATOM 1416 C CA . ASN A 1 170 ? 32.882 5.217 -22.495 1.00 53.12 170 ASN A CA 1
ATOM 1417 C C . ASN A 1 170 ? 32.910 4.356 -21.220 1.00 53.12 170 ASN A C 1
ATOM 1419 O O . ASN A 1 170 ? 32.488 4.786 -20.151 1.00 53.12 170 ASN A O 1
ATOM 1423 N N . TYR A 1 171 ? 33.510 3.163 -21.314 1.00 50.00 171 TYR A N 1
ATOM 1424 C CA . TYR A 1 171 ? 33.703 2.218 -20.196 1.00 50.00 171 TYR A CA 1
ATOM 1425 C C . TYR A 1 171 ? 34.573 2.778 -19.049 1.00 50.00 171 TYR A C 1
ATOM 1427 O O . TYR A 1 171 ? 34.598 2.209 -17.965 1.00 50.00 171 TYR A O 1
ATOM 1435 N N . ASN A 1 172 ? 35.293 3.882 -19.265 1.00 47.78 172 ASN A N 1
ATOM 1436 C CA . ASN A 1 172 ? 36.171 4.491 -18.260 1.00 47.78 172 ASN A CA 1
ATOM 1437 C C . ASN A 1 172 ? 35.483 5.574 -17.410 1.00 47.78 172 ASN A C 1
ATOM 1439 O O . ASN A 1 172 ? 36.032 5.962 -16.383 1.00 47.78 172 ASN A O 1
ATOM 1443 N N . ASP A 1 173 ? 34.259 5.988 -17.757 1.00 49.47 173 ASP A N 1
ATOM 1444 C CA . ASP A 1 173 ? 33.452 6.924 -16.950 1.00 49.47 173 ASP A CA 1
ATOM 1445 C C . ASP A 1 173 ? 32.768 6.226 -15.748 1.00 49.47 173 ASP A C 1
ATOM 1447 O O . ASP A 1 173 ? 31.960 6.816 -15.028 1.00 49.47 173 ASP A O 1
ATOM 1451 N N . ASN A 1 174 ? 33.114 4.954 -15.506 1.00 44.44 174 ASN A N 1
ATOM 1452 C CA . ASN A 1 174 ? 32.562 4.067 -14.477 1.00 44.44 174 ASN A CA 1
ATOM 1453 C C . ASN A 1 174 ? 32.809 4.524 -13.024 1.00 44.44 174 ASN A C 1
ATOM 1455 O O . ASN A 1 174 ? 32.222 3.955 -12.106 1.00 44.44 174 ASN A O 1
ATOM 1459 N N . TYR A 1 175 ? 33.655 5.528 -12.782 1.00 41.31 175 TYR A N 1
ATOM 1460 C CA . TYR A 1 175 ? 34.122 5.868 -11.431 1.00 41.31 175 TYR A CA 1
ATOM 1461 C C . TYR A 1 175 ? 33.265 6.883 -10.656 1.00 41.31 175 TYR A C 1
ATOM 1463 O O . TYR A 1 175 ? 33.629 7.234 -9.536 1.00 41.31 175 TYR A O 1
ATOM 1471 N N . ALA A 1 176 ? 32.133 7.353 -11.191 1.00 39.91 176 ALA A N 1
ATOM 1472 C CA . ALA A 1 176 ? 31.463 8.531 -10.624 1.00 39.91 176 ALA A CA 1
ATOM 1473 C C . ALA A 1 176 ? 30.069 8.336 -9.995 1.00 39.91 176 ALA A C 1
ATOM 1475 O O . ALA A 1 176 ? 29.474 9.341 -9.616 1.00 39.91 176 ALA A O 1
ATOM 1476 N N . PHE A 1 177 ? 29.513 7.123 -9.841 1.00 43.69 177 PHE A N 1
ATOM 1477 C CA . PHE A 1 177 ? 28.133 6.991 -9.323 1.00 43.69 177 PHE A CA 1
ATOM 1478 C C . PHE A 1 177 ? 27.917 5.811 -8.363 1.00 43.69 177 PHE A C 1
ATOM 1480 O O . PHE A 1 177 ? 27.133 4.903 -8.628 1.00 43.69 177 PHE A O 1
ATOM 1487 N N . ASN A 1 178 ? 28.575 5.870 -7.20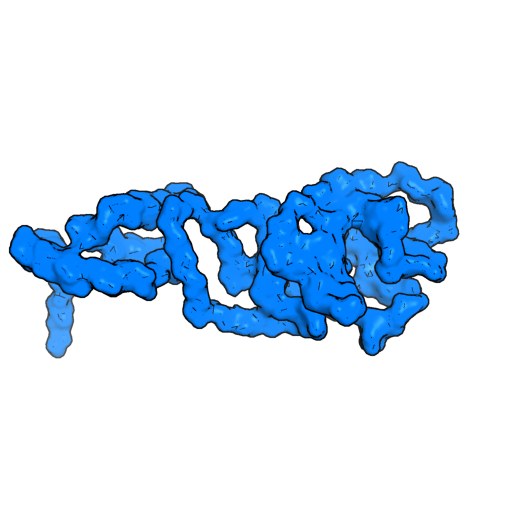3 1.00 36.47 178 ASN A N 1
ATOM 1488 C CA . ASN A 1 178 ? 28.256 5.022 -6.052 1.00 36.47 178 ASN A CA 1
ATOM 1489 C C . ASN A 1 178 ? 26.953 5.508 -5.397 1.00 36.47 178 ASN A C 1
ATOM 1491 O O . ASN A 1 178 ? 26.971 6.446 -4.603 1.00 36.47 178 ASN A O 1
ATOM 1495 N N . ASN A 1 179 ? 25.822 4.870 -5.702 1.00 40.50 179 ASN A N 1
ATOM 1496 C CA . ASN A 1 179 ? 24.611 5.010 -4.892 1.00 40.50 179 ASN A CA 1
ATOM 1497 C C . ASN A 1 179 ? 24.479 3.786 -3.984 1.00 40.50 179 ASN A C 1
ATOM 1499 O O . ASN A 1 179 ? 24.242 2.672 -4.446 1.00 40.50 179 ASN A O 1
ATOM 1503 N N . HIS A 1 180 ? 24.653 4.002 -2.681 1.00 35.34 180 HIS A N 1
ATOM 1504 C CA . HIS A 1 180 ? 24.425 2.994 -1.655 1.00 35.34 180 HIS A CA 1
ATOM 1505 C C . HIS A 1 180 ? 22.925 2.896 -1.353 1.00 35.34 180 HIS A C 1
ATOM 1507 O O . HIS A 1 180 ? 22.359 3.744 -0.664 1.00 35.34 180 HIS A O 1
ATOM 1513 N N . GLY A 1 181 ? 22.277 1.842 -1.841 1.00 36.94 181 GLY A N 1
ATOM 1514 C CA . GLY A 1 181 ? 20.911 1.503 -1.457 1.00 36.94 181 GLY A CA 1
ATOM 1515 C C . GLY A 1 181 ? 20.593 0.065 -1.833 1.00 36.94 181 GLY A C 1
ATOM 1516 O O . GLY A 1 181 ? 20.424 -0.246 -3.001 1.00 36.94 181 GLY A O 1
ATOM 1517 N N . SER A 1 182 ? 20.509 -0.826 -0.848 1.00 36.94 182 SER A N 1
ATOM 1518 C CA . SER A 1 182 ? 20.064 -2.204 -1.061 1.00 36.94 182 SER A CA 1
ATOM 1519 C C . SER A 1 182 ? 18.604 -2.313 -0.619 1.00 36.94 182 SER A C 1
ATOM 1521 O O . SER A 1 182 ? 18.304 -2.055 0.545 1.00 36.94 182 SER A O 1
ATOM 1523 N N . PHE A 1 183 ? 17.692 -2.664 -1.530 1.00 42.56 183 PHE A N 1
ATOM 1524 C CA . PHE A 1 183 ? 16.285 -2.939 -1.214 1.00 42.56 183 PHE A CA 1
ATOM 1525 C C . PHE A 1 183 ? 16.014 -4.431 -1.388 1.00 42.56 183 PHE A C 1
ATOM 1527 O O . PHE A 1 183 ? 15.475 -4.873 -2.396 1.00 42.56 183 PHE A O 1
ATOM 1534 N N . GLY A 1 184 ? 16.423 -5.221 -0.399 1.00 34.16 184 GLY A N 1
ATOM 1535 C CA . GLY A 1 184 ? 16.109 -6.641 -0.336 1.00 34.16 184 GLY A CA 1
ATOM 1536 C C . GLY A 1 184 ? 15.165 -6.920 0.822 1.00 34.16 184 GLY A C 1
ATOM 1537 O O . GLY A 1 184 ? 15.595 -6.927 1.969 1.00 34.16 184 GLY A O 1
ATOM 1538 N N . ALA A 1 185 ? 13.900 -7.205 0.529 1.00 34.38 185 ALA A N 1
ATOM 1539 C CA . ALA A 1 185 ? 13.095 -8.058 1.390 1.00 34.38 185 ALA A CA 1
ATOM 1540 C C . ALA A 1 185 ? 12.342 -9.052 0.494 1.00 34.38 185 ALA A C 1
ATOM 1542 O O . ALA A 1 185 ? 11.680 -8.622 -0.454 1.00 34.38 185 ALA A O 1
ATOM 1543 N N . PRO A 1 186 ? 12.446 -10.368 0.736 1.00 37.00 186 PRO A N 1
ATOM 1544 C CA . PRO A 1 186 ? 11.634 -11.336 0.019 1.00 37.00 186 PRO A CA 1
ATOM 1545 C C . PRO A 1 186 ? 10.171 -11.136 0.429 1.00 37.00 186 PRO A C 1
ATOM 1547 O O . PRO A 1 186 ? 9.819 -11.308 1.594 1.00 37.00 186 PRO A O 1
ATOM 1550 N N . SER A 1 187 ? 9.309 -10.766 -0.519 1.00 38.09 187 SER A N 1
ATOM 1551 C CA . SER A 1 187 ? 7.864 -10.889 -0.341 1.00 38.09 187 SER A CA 1
ATOM 1552 C C . SER A 1 187 ? 7.381 -12.218 -0.939 1.00 38.09 187 SER A C 1
ATOM 1554 O O . SER A 1 187 ? 7.928 -12.673 -1.950 1.00 38.09 187 SER A O 1
ATOM 1556 N N . PRO A 1 188 ? 6.301 -12.818 -0.406 1.00 36.31 188 PRO A N 1
ATOM 1557 C CA . PRO A 1 188 ? 5.635 -13.975 -1.016 1.00 36.31 188 PRO A CA 1
ATOM 1558 C C . PRO A 1 188 ? 5.128 -13.731 -2.453 1.00 36.31 188 PRO A C 1
ATOM 1560 O O . PRO A 1 188 ? 4.671 -14.660 -3.108 1.00 36.31 188 PRO A O 1
ATOM 1563 N N . SER A 1 189 ? 5.187 -12.488 -2.948 1.00 40.53 189 SER A N 1
ATOM 1564 C CA . SER A 1 189 ? 4.645 -12.052 -4.238 1.00 40.53 189 SER A CA 1
ATOM 1565 C C . SER A 1 189 ? 5.655 -12.026 -5.397 1.00 40.53 189 SER A C 1
ATOM 1567 O O . SER A 1 189 ? 5.322 -11.531 -6.468 1.00 40.53 189 SER A O 1
ATOM 1569 N N . GLY A 1 190 ? 6.865 -12.577 -5.233 1.00 35.72 190 GLY A N 1
ATOM 1570 C CA . GLY A 1 190 ? 7.779 -12.805 -6.363 1.00 35.72 190 GLY A CA 1
ATOM 1571 C C . GLY A 1 190 ? 8.488 -11.552 -6.891 1.00 35.72 190 GLY A C 1
ATOM 1572 O O . GLY A 1 190 ? 8.819 -11.494 -8.075 1.00 35.72 190 GLY A O 1
ATOM 1573 N N . PHE A 1 191 ? 8.746 -10.562 -6.034 1.00 40.25 191 PHE A N 1
ATOM 1574 C CA . PHE A 1 191 ? 9.491 -9.357 -6.401 1.00 40.25 191 PHE A CA 1
ATOM 1575 C C . PHE A 1 191 ? 10.935 -9.393 -5.884 1.00 40.25 191 PHE A C 1
ATOM 1577 O O . PHE A 1 191 ? 11.206 -9.876 -4.785 1.00 40.25 191 PHE A O 1
ATOM 1584 N N . SER A 1 192 ? 11.888 -8.890 -6.671 1.00 42.78 192 SER A N 1
ATOM 1585 C CA . SER A 1 192 ? 13.284 -8.7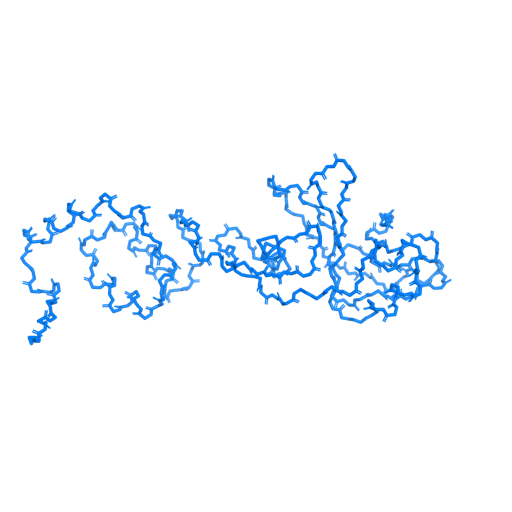06 -6.243 1.00 42.78 192 SER A CA 1
ATOM 1586 C C . SER A 1 192 ? 13.813 -7.376 -6.774 1.00 42.78 192 SER A C 1
ATOM 1588 O O . SER A 1 192 ? 13.734 -7.126 -7.978 1.00 42.78 192 SER A O 1
ATOM 1590 N N . PHE A 1 193 ? 14.325 -6.533 -5.872 1.00 44.88 193 PHE A N 1
ATOM 1591 C CA . PHE A 1 193 ? 14.823 -5.193 -6.175 1.00 44.88 193 PHE A CA 1
ATOM 1592 C C . PHE A 1 193 ? 16.331 -5.090 -5.905 1.00 44.88 193 PHE A C 1
ATOM 1594 O O . PHE A 1 193 ? 16.830 -5.591 -4.901 1.00 44.88 193 PHE A O 1
ATOM 1601 N N . GLY A 1 194 ? 17.068 -4.450 -6.815 1.00 40.91 194 GLY A N 1
ATOM 1602 C CA . GLY A 1 194 ? 18.489 -4.126 -6.654 1.00 40.91 194 GLY A CA 1
ATOM 1603 C C . GLY A 1 194 ? 18.742 -2.669 -7.040 1.00 40.91 194 GLY A C 1
ATOM 1604 O O . GLY A 1 194 ? 18.146 -2.184 -7.998 1.00 40.91 194 GLY A O 1
ATOM 1605 N N . ALA A 1 195 ? 19.578 -1.952 -6.285 1.00 41.78 195 ALA A N 1
ATOM 1606 C CA . ALA A 1 195 ? 19.812 -0.515 -6.490 1.00 41.78 195 ALA A CA 1
ATOM 1607 C C . ALA A 1 195 ? 21.289 -0.098 -6.363 1.00 41.78 195 ALA A C 1
ATOM 1609 O O . ALA A 1 195 ? 21.596 1.026 -5.976 1.00 41.78 195 ALA A O 1
ATOM 1610 N N . ASN A 1 196 ? 22.216 -0.966 -6.766 1.00 40.59 196 ASN A N 1
ATOM 1611 C CA . ASN A 1 196 ? 23.618 -0.559 -6.904 1.00 40.59 196 ASN A CA 1
ATOM 1612 C C . ASN A 1 196 ? 23.869 -0.109 -8.354 1.00 40.59 196 ASN A C 1
ATOM 1614 O O . ASN A 1 196 ? 23.233 -0.642 -9.241 1.00 40.59 196 ASN A O 1
ATOM 1618 N N . ASN A 1 197 ? 24.751 0.856 -8.614 1.00 47.78 197 ASN A N 1
ATOM 1619 C CA . ASN A 1 197 ? 25.293 1.261 -9.932 1.00 47.78 197 ASN A CA 1
ATOM 1620 C C . ASN A 1 197 ? 24.342 1.145 -11.148 1.00 47.78 197 ASN A C 1
ATOM 1622 O O . ASN A 1 197 ? 24.323 0.124 -11.846 1.00 47.78 197 ASN A O 1
ATOM 1626 N N . ASN A 1 198 ? 23.592 2.221 -11.422 1.00 48.72 198 ASN A N 1
ATOM 1627 C CA . ASN A 1 198 ? 22.641 2.285 -12.534 1.00 48.72 198 ASN A CA 1
ATOM 1628 C C . ASN A 1 198 ? 23.249 3.008 -13.738 1.00 48.72 198 ASN A C 1
ATOM 1630 O O . ASN A 1 198 ? 23.556 4.197 -13.672 1.00 48.72 198 ASN A O 1
ATOM 1634 N N . HIS A 1 199 ? 23.360 2.298 -14.854 1.00 49.69 199 HIS A N 1
ATOM 1635 C CA . HIS A 1 199 ? 23.857 2.826 -16.124 1.00 49.69 199 HIS A CA 1
ATOM 1636 C C . HIS A 1 199 ? 22.900 2.416 -17.237 1.00 49.69 199 HIS A C 1
ATOM 1638 O O . HIS A 1 199 ? 22.074 1.527 -17.054 1.00 49.69 199 HIS A O 1
ATOM 1644 N N . ALA A 1 200 ? 22.976 3.055 -18.396 1.00 43.91 200 ALA A N 1
ATOM 1645 C CA . ALA A 1 200 ? 22.447 2.463 -19.613 1.00 43.91 200 ALA A CA 1
ATOM 1646 C C . ALA A 1 200 ? 23.565 2.473 -20.647 1.00 43.91 200 ALA A C 1
ATOM 1648 O O . ALA A 1 200 ? 24.202 3.502 -20.867 1.00 43.91 200 ALA A O 1
ATOM 1649 N N . PHE A 1 201 ? 23.813 1.315 -21.248 1.00 47.81 201 PHE A N 1
ATOM 1650 C CA . PHE A 1 201 ? 24.873 1.149 -22.230 1.00 47.81 201 PHE A CA 1
ATOM 1651 C C . PHE A 1 201 ? 24.284 1.118 -23.630 1.00 47.81 201 PHE A C 1
ATOM 1653 O O . PHE A 1 201 ? 23.255 0.477 -23.882 1.00 47.81 201 PHE A O 1
ATOM 1660 N N . ASN A 1 202 ? 24.995 1.745 -24.563 1.00 39.38 202 ASN A N 1
ATOM 1661 C CA . ASN A 1 202 ? 24.711 1.569 -25.975 1.00 39.38 202 ASN A CA 1
ATOM 1662 C C . ASN A 1 202 ? 24.829 0.066 -26.314 1.00 39.38 202 ASN A C 1
ATOM 1664 O O . ASN A 1 202 ? 25.805 -0.581 -25.935 1.00 39.38 202 ASN A O 1
ATOM 1668 N N . ASN A 1 203 ? 23.806 -0.502 -26.957 1.00 44.28 203 ASN A N 1
ATOM 1669 C CA . ASN A 1 203 ? 23.639 -1.934 -27.272 1.00 44.28 203 ASN A CA 1
ATOM 1670 C C . ASN A 1 203 ? 23.343 -2.914 -26.114 1.00 44.28 203 ASN A C 1
ATOM 1672 O O . ASN A 1 203 ? 23.194 -4.102 -26.396 1.00 44.28 203 ASN A O 1
ATOM 1676 N N . ARG A 1 204 ? 23.236 -2.487 -24.844 1.00 50.00 204 ARG A N 1
ATOM 1677 C CA . ARG A 1 204 ? 22.895 -3.409 -23.727 1.00 50.00 204 ARG A CA 1
ATOM 1678 C C . ARG A 1 204 ? 21.756 -2.946 -22.816 1.00 50.00 204 ARG A C 1
ATOM 1680 O O . ARG A 1 204 ? 21.465 -3.620 -21.838 1.00 50.00 204 ARG A O 1
ATOM 1687 N N . GLY A 1 205 ? 21.119 -1.818 -23.130 1.00 53.88 205 GLY A N 1
ATOM 1688 C CA . GLY A 1 205 ? 19.979 -1.322 -22.360 1.00 53.88 205 GLY A CA 1
ATOM 1689 C C . GLY A 1 205 ? 20.363 -0.791 -20.970 1.00 53.88 205 GLY A C 1
ATOM 1690 O O . GLY A 1 205 ? 21.551 -0.628 -20.664 1.00 53.88 205 GLY A O 1
ATOM 1691 N N . PRO A 1 206 ? 19.366 -0.437 -20.142 1.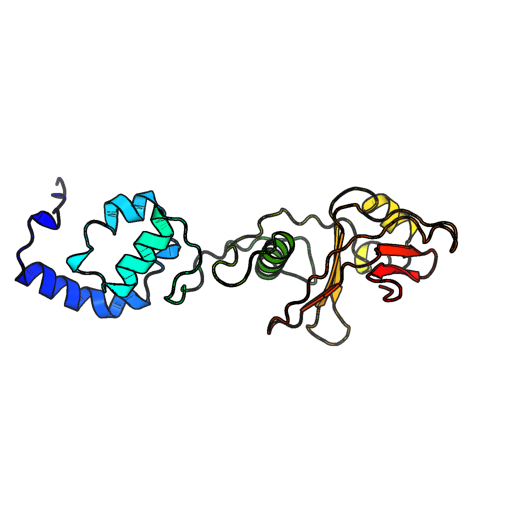00 56.59 206 PRO A N 1
ATOM 1692 C CA . PRO A 1 206 ? 19.591 -0.054 -18.755 1.00 56.59 206 PRO A CA 1
ATOM 1693 C C . PRO A 1 206 ? 20.088 -1.247 -17.931 1.00 56.59 206 PRO A C 1
ATOM 1695 O O . PRO A 1 206 ? 19.656 -2.375 -18.127 1.00 56.59 206 PRO A O 1
ATOM 1698 N N . SER A 1 207 ? 20.986 -0.994 -16.987 1.00 56.59 207 SER A N 1
ATOM 1699 C CA . SER A 1 207 ? 21.502 -1.984 -16.051 1.00 56.59 207 SER A CA 1
ATOM 1700 C C . SER A 1 207 ? 21.305 -1.526 -14.617 1.00 56.59 207 SER A C 1
ATOM 1702 O O . SER A 1 207 ? 21.547 -0.356 -14.309 1.00 56.59 207 SER A O 1
ATOM 1704 N N . PHE A 1 208 ? 20.957 -2.471 -13.751 1.00 53.69 208 PHE A N 1
ATOM 1705 C CA . PHE A 1 208 ? 21.035 -2.319 -12.301 1.00 53.69 208 PHE A CA 1
ATOM 1706 C C . PHE A 1 208 ? 22.185 -3.194 -11.791 1.00 53.69 208 PHE A C 1
ATOM 1708 O O . PHE A 1 208 ? 22.392 -4.303 -12.271 1.00 53.69 208 PHE A O 1
ATOM 1715 N N . ALA A 1 209 ? 22.937 -2.699 -10.821 1.00 44.50 209 ALA A N 1
ATOM 1716 C CA . ALA A 1 209 ? 24.013 -3.380 -10.104 1.00 44.50 209 ALA A CA 1
ATOM 1717 C C . ALA A 1 209 ? 25.046 -4.028 -11.031 1.00 44.50 209 ALA A C 1
ATOM 1719 O O . ALA A 1 209 ? 25.093 -5.246 -11.148 1.00 44.50 209 ALA A O 1
ATOM 1720 N N . MET A 1 210 ? 25.868 -3.194 -11.683 1.00 41.09 210 MET A N 1
ATOM 1721 C CA . MET A 1 210 ? 27.141 -3.566 -12.327 1.00 41.09 210 MET A CA 1
ATOM 1722 C C . MET A 1 210 ? 27.131 -4.959 -12.997 1.00 41.09 210 MET A C 1
ATOM 1724 O O . MET A 1 210 ? 27.949 -5.813 -12.673 1.00 41.09 210 MET A O 1
ATOM 1728 N N . GLY A 1 211 ? 26.183 -5.203 -13.913 1.00 36.34 211 GLY A N 1
ATOM 1729 C CA . GLY A 1 211 ? 26.166 -6.430 -14.723 1.00 36.34 211 GLY A CA 1
ATOM 1730 C C . GLY A 1 211 ? 24.800 -7.047 -15.032 1.00 36.34 211 GLY A C 1
ATOM 1731 O O . GLY A 1 211 ? 24.735 -7.865 -15.947 1.00 36.34 211 GLY A O 1
ATOM 1732 N N . ALA A 1 212 ? 23.711 -6.669 -14.350 1.00 35.84 212 ALA A N 1
ATOM 1733 C CA . ALA A 1 212 ? 22.374 -7.123 -14.744 1.00 35.84 212 ALA A CA 1
ATOM 1734 C C . ALA A 1 212 ? 21.786 -6.169 -15.795 1.00 35.84 212 ALA A C 1
ATOM 1736 O O . ALA A 1 212 ? 21.323 -5.077 -15.465 1.00 35.84 212 ALA A O 1
ATOM 1737 N N . TYR A 1 213 ? 21.858 -6.573 -17.063 1.00 39.09 213 TYR A N 1
ATOM 1738 C CA . TYR A 1 213 ? 21.268 -5.858 -18.198 1.00 39.09 213 TYR A CA 1
ATOM 1739 C C . TYR A 1 213 ? 19.775 -6.195 -18.326 1.00 39.09 213 TYR A C 1
ATOM 1741 O O . TYR A 1 213 ? 19.389 -7.350 -18.124 1.00 39.09 213 TYR A O 1
ATOM 1749 N N . LEU A 1 214 ? 18.957 -5.183 -18.626 1.00 45.25 214 LEU A N 1
ATOM 1750 C CA . LEU A 1 214 ? 17.514 -5.282 -18.872 1.00 45.25 214 LEU A CA 1
ATOM 1751 C C . LEU A 1 214 ? 17.187 -5.497 -20.353 1.00 45.25 214 LEU A C 1
ATOM 1753 O O . LEU A 1 214 ? 17.794 -4.796 -21.195 1.00 45.25 214 LEU A O 1
#

Radius of gyration: 24.67 Å; chains: 1; bounding box: 75×32×63 Å